Protein AF-A0A8J2M9L6-F1 (afdb_monomer_lite)

Structure (mmCIF, N/CA/C/O backbone):
data_AF-A0A8J2M9L6-F1
#
_entry.id   AF-A0A8J2M9L6-F1
#
loop_
_atom_site.group_PDB
_atom_site.id
_atom_site.type_symbol
_atom_site.label_atom_id
_atom_site.label_alt_id
_atom_site.label_comp_id
_atom_site.label_asym_id
_atom_site.label_entity_id
_atom_site.label_seq_id
_atom_site.pdbx_PDB_ins_code
_atom_site.Cartn_x
_atom_site.Cartn_y
_atom_site.Cartn_z
_atom_site.occupancy
_atom_site.B_iso_or_equiv
_atom_site.auth_seq_id
_atom_site.auth_comp_id
_atom_site.auth_asym_id
_atom_site.auth_atom_id
_atom_site.pdbx_PDB_model_num
ATOM 1 N N . MET A 1 1 ? -43.666 -26.556 -11.628 1.00 32.50 1 MET A N 1
ATOM 2 C CA . MET A 1 1 ? -44.103 -27.869 -11.105 1.00 32.50 1 MET A CA 1
ATOM 3 C C . MET A 1 1 ? -44.052 -28.871 -12.245 1.00 32.50 1 MET A C 1
ATOM 5 O O . MET A 1 1 ? -44.699 -28.576 -13.243 1.00 32.50 1 MET A O 1
ATOM 9 N N . PRO A 1 2 ? -43.405 -30.042 -12.120 1.00 55.75 2 PRO A N 1
ATOM 10 C CA . PRO A 1 2 ? -42.241 -30.442 -11.303 1.00 55.75 2 PRO A CA 1
ATOM 11 C C . PRO A 1 2 ? -41.156 -31.086 -12.245 1.00 55.75 2 PRO A C 1
ATOM 13 O O . PRO A 1 2 ? -41.315 -31.002 -13.453 1.00 55.75 2 PRO A O 1
ATOM 16 N N . ASN A 1 3 ? -40.027 -31.708 -11.884 1.00 33.56 3 ASN A N 1
ATOM 17 C CA . ASN A 1 3 ? -39.415 -32.099 -10.618 1.00 33.56 3 ASN A CA 1
ATOM 18 C C . ASN A 1 3 ? -37.894 -32.355 -10.801 1.00 33.56 3 ASN A C 1
ATOM 20 O O . ASN A 1 3 ? -37.465 -32.808 -11.858 1.00 33.56 3 ASN A O 1
ATOM 24 N N . ASN A 1 4 ? -37.154 -32.109 -9.716 1.00 34.62 4 ASN A N 1
ATOM 25 C CA . ASN A 1 4 ? -35.858 -32.637 -9.254 1.00 34.62 4 ASN A CA 1
ATOM 26 C C . ASN A 1 4 ? -35.158 -33.779 -10.015 1.00 34.62 4 ASN A C 1
ATOM 28 O O . ASN A 1 4 ? -35.776 -34.811 -10.250 1.00 34.62 4 ASN A O 1
ATOM 32 N N . THR A 1 5 ? -33.815 -33.731 -10.073 1.00 41.53 5 THR A N 1
ATOM 33 C CA . THR A 1 5 ? -32.951 -34.666 -9.305 1.00 41.53 5 THR A CA 1
ATOM 34 C C . THR A 1 5 ? -31.546 -34.075 -9.078 1.00 41.53 5 THR A C 1
ATOM 36 O O . THR A 1 5 ? -30.894 -33.629 -10.017 1.00 41.53 5 THR A O 1
ATOM 39 N N . ALA A 1 6 ? -31.103 -34.063 -7.817 1.00 38.47 6 ALA A N 1
ATOM 40 C CA . ALA A 1 6 ? -29.737 -33.766 -7.369 1.00 38.47 6 ALA A CA 1
ATOM 41 C C . ALA A 1 6 ? -28.770 -34.940 -7.655 1.00 38.47 6 ALA A C 1
ATOM 43 O O . ALA A 1 6 ? -29.219 -36.037 -7.990 1.00 38.47 6 ALA A O 1
ATOM 44 N N . PRO A 1 7 ? -27.460 -34.757 -7.413 1.00 41.56 7 PRO A N 1
ATOM 45 C CA . PRO A 1 7 ? -26.913 -35.461 -6.253 1.00 41.56 7 PRO A CA 1
ATOM 46 C C . PRO A 1 7 ? -25.979 -34.617 -5.375 1.00 41.56 7 PRO A C 1
ATOM 48 O O . PRO A 1 7 ? -25.496 -33.549 -5.742 1.00 41.56 7 PRO A O 1
ATOM 51 N N . ALA A 1 8 ? -25.807 -35.145 -4.167 1.00 31.98 8 ALA A N 1
ATOM 52 C CA . ALA A 1 8 ? -25.154 -34.591 -2.993 1.00 31.98 8 ALA A CA 1
ATOM 53 C C . ALA A 1 8 ? -23.681 -35.036 -2.839 1.00 31.98 8 ALA A C 1
ATOM 55 O O . ALA A 1 8 ? -23.209 -35.897 -3.579 1.00 31.98 8 ALA A O 1
ATOM 56 N N . SER A 1 9 ? -23.049 -34.526 -1.767 1.00 32.03 9 SER A N 1
ATOM 57 C CA . SER A 1 9 ? -21.709 -34.811 -1.195 1.00 32.03 9 SER A CA 1
ATOM 58 C C . SER A 1 9 ? -20.540 -34.111 -1.912 1.00 32.03 9 SER A C 1
ATOM 60 O O . SER A 1 9 ? -20.493 -34.083 -3.129 1.00 32.03 9 SER A O 1
ATOM 62 N N . ASP A 1 10 ? -19.601 -33.421 -1.260 1.00 29.67 10 ASP A N 1
ATOM 63 C CA . ASP A 1 10 ? -19.016 -33.631 0.065 1.00 29.67 10 ASP A CA 1
ATOM 64 C C . ASP A 1 10 ? -18.701 -32.303 0.778 1.00 29.67 10 ASP A C 1
ATOM 66 O O . ASP A 1 10 ? -17.961 -31.454 0.278 1.00 29.67 10 ASP A O 1
ATOM 70 N N . GLY A 1 11 ? -19.215 -32.151 2.000 1.00 29.48 11 GLY A N 1
ATOM 71 C CA . GLY A 1 11 ? -18.809 -31.103 2.929 1.00 29.48 11 GLY A CA 1
ATOM 72 C C . GLY A 1 11 ? -17.608 -31.561 3.750 1.00 29.48 11 GLY A C 1
ATOM 73 O O . GLY A 1 11 ? -17.770 -32.234 4.766 1.00 29.48 11 GLY A O 1
ATOM 74 N N . LYS A 1 12 ? -16.396 -31.166 3.351 1.00 32.88 12 LYS A N 1
ATOM 75 C CA . LYS A 1 12 ? -15.212 -31.289 4.210 1.00 32.88 12 LYS A CA 1
ATOM 76 C C . LYS A 1 12 ? -15.151 -30.095 5.163 1.00 32.88 12 LYS A C 1
ATOM 78 O O . LYS A 1 12 ? -14.742 -29.001 4.790 1.00 32.88 12 LYS A O 1
ATOM 83 N N . LYS A 1 13 ? -15.570 -30.330 6.411 1.00 30.39 13 LYS A N 1
ATOM 84 C CA . LYS A 1 13 ? -15.274 -29.484 7.577 1.00 30.39 13 LYS A CA 1
ATOM 85 C C . LYS A 1 13 ? -13.754 -29.347 7.720 1.00 30.39 13 LYS A C 1
ATOM 87 O O . LYS A 1 13 ? -13.092 -30.318 8.076 1.00 30.39 13 LYS A O 1
ATOM 92 N N . LEU A 1 14 ? -13.215 -28.150 7.498 1.00 29.78 14 LEU A N 1
ATOM 93 C CA . LEU A 1 14 ? -11.897 -27.778 8.010 1.00 29.78 14 LEU A CA 1
ATOM 94 C C . LEU A 1 14 ? -12.088 -27.254 9.438 1.00 29.78 14 LEU A C 1
ATOM 96 O O . LEU A 1 14 ? -12.619 -26.167 9.652 1.00 29.78 14 LEU A O 1
ATOM 100 N N . ALA A 1 15 ? -11.712 -28.071 10.418 1.00 28.53 15 ALA A N 1
ATOM 101 C CA . ALA A 1 15 ? -11.583 -27.650 11.803 1.00 28.53 15 ALA A CA 1
ATOM 102 C C . ALA A 1 15 ? -10.244 -26.915 11.957 1.00 28.53 15 ALA A C 1
ATOM 104 O O . ALA A 1 15 ? -9.186 -27.524 11.812 1.00 28.53 15 ALA A O 1
ATOM 105 N N . VAL A 1 16 ? -10.285 -25.611 12.232 1.00 30.59 16 VAL A N 1
ATOM 106 C CA . VAL A 1 16 ? -9.099 -24.849 12.636 1.00 30.59 16 VAL A CA 1
ATOM 107 C C . VAL A 1 16 ? -8.906 -25.062 14.133 1.00 30.59 16 VAL A C 1
ATOM 109 O O . VAL A 1 16 ? -9.711 -24.628 14.955 1.00 30.59 16 VAL A O 1
ATOM 112 N N . VAL A 1 17 ? -7.849 -25.797 14.469 1.00 28.70 17 VAL A N 1
ATOM 113 C CA . VAL A 1 17 ? -7.382 -26.035 15.834 1.00 28.70 17 VAL A CA 1
ATOM 114 C C . VAL A 1 17 ? -6.650 -24.779 16.308 1.00 28.70 17 VAL A C 1
ATOM 116 O O . VAL A 1 17 ? -5.570 -24.460 15.815 1.00 28.70 17 VAL A O 1
ATOM 119 N N . LEU A 1 18 ? -7.238 -24.063 17.268 1.00 27.80 18 LEU A N 1
ATOM 120 C CA . LEU A 1 18 ? -6.559 -23.014 18.027 1.00 27.80 18 LEU A CA 1
ATOM 121 C C . LEU A 1 18 ? -5.634 -23.680 19.053 1.00 27.80 18 LEU A C 1
ATOM 123 O O . LEU A 1 18 ? -6.087 -24.278 20.024 1.00 27.80 18 LEU A O 1
ATOM 127 N N . SER A 1 19 ? -4.328 -23.602 18.810 1.00 29.47 19 SER A N 1
ATOM 128 C CA . SER A 1 19 ? -3.290 -23.980 19.770 1.00 29.47 19 SER A CA 1
ATOM 129 C C . SER A 1 19 ? -3.034 -22.803 20.715 1.00 29.47 19 SER A C 1
ATOM 131 O O . SER A 1 19 ? -2.293 -21.880 20.374 1.00 29.47 19 SER A O 1
ATOM 133 N N . GLU A 1 20 ? -3.603 -22.855 21.916 1.00 28.55 20 GLU A N 1
ATOM 134 C CA . GLU A 1 20 ? -3.221 -21.996 23.037 1.00 28.55 20 GLU A CA 1
ATOM 135 C C . GLU A 1 20 ? -1.794 -22.347 23.498 1.00 28.55 20 GLU A C 1
ATOM 137 O O . GLU A 1 20 ? -1.517 -23.481 23.889 1.00 28.55 20 GLU A O 1
ATOM 142 N N . ARG A 1 21 ? -0.866 -21.380 23.476 1.00 29.50 21 ARG A N 1
ATOM 143 C CA . ARG A 1 21 ? 0.409 -21.487 24.202 1.00 29.50 21 ARG A CA 1
ATOM 144 C C . ARG A 1 21 ? 0.405 -20.546 25.398 1.00 29.50 21 ARG A C 1
ATOM 146 O O . ARG A 1 21 ? 0.494 -19.330 25.260 1.00 29.50 21 ARG A O 1
ATOM 153 N N . LYS A 1 22 ? 0.318 -21.177 26.565 1.00 28.83 22 LYS A N 1
ATOM 154 C CA . LYS A 1 22 ? 0.581 -20.660 27.906 1.00 28.83 22 LYS A CA 1
ATOM 155 C C . LYS A 1 22 ? 2.084 -20.385 28.055 1.00 28.83 22 LYS A C 1
ATOM 157 O O . LYS A 1 22 ? 2.889 -21.230 27.668 1.00 28.83 22 LYS A O 1
ATOM 162 N N . VAL A 1 23 ? 2.460 -19.226 28.594 1.00 30.38 23 VAL A N 1
ATOM 163 C CA . VAL A 1 23 ? 3.831 -18.951 29.055 1.00 30.38 23 VAL A CA 1
ATOM 164 C C . VAL A 1 23 ? 3.757 -18.632 30.538 1.00 30.38 23 VAL A C 1
ATOM 166 O O . VAL A 1 23 ? 3.024 -17.736 30.957 1.00 30.38 23 VAL A O 1
ATOM 169 N N . ASP A 1 24 ? 4.476 -19.448 31.299 1.00 27.02 24 ASP A N 1
ATOM 170 C CA . ASP A 1 24 ? 4.469 -19.504 32.748 1.00 27.02 24 ASP A CA 1
ATOM 171 C C . ASP A 1 24 ? 5.294 -18.387 33.402 1.00 27.02 24 ASP A C 1
ATOM 173 O O . ASP A 1 24 ? 6.276 -17.868 32.871 1.00 27.02 24 ASP A O 1
ATOM 177 N N . ILE A 1 25 ? 4.828 -18.058 34.602 1.00 29.86 25 ILE A N 1
ATOM 178 C CA . ILE A 1 25 ? 5.376 -17.144 35.597 1.00 29.86 25 ILE A CA 1
ATOM 179 C C . ILE A 1 25 ? 6.653 -17.755 36.188 1.00 29.86 25 ILE A C 1
ATOM 181 O O . ILE A 1 25 ? 6.626 -18.894 36.649 1.00 29.86 25 ILE A O 1
ATOM 185 N N . ILE A 1 26 ? 7.740 -16.982 36.261 1.00 32.50 26 ILE A N 1
ATOM 186 C CA . ILE A 1 26 ? 8.883 -17.293 37.130 1.00 32.50 26 ILE A CA 1
ATOM 187 C C . ILE A 1 26 ? 9.047 -16.140 38.123 1.00 32.50 26 ILE A C 1
ATOM 189 O O . ILE A 1 26 ? 9.531 -15.064 37.775 1.00 32.50 26 ILE A O 1
ATOM 193 N N . ASN A 1 27 ? 8.610 -16.393 39.359 1.00 27.22 27 ASN A N 1
ATOM 194 C CA . ASN A 1 27 ? 9.044 -15.681 40.557 1.00 27.22 27 ASN A CA 1
ATOM 195 C C . ASN A 1 27 ? 10.432 -16.197 40.945 1.00 27.22 27 ASN A C 1
ATOM 197 O O . ASN A 1 27 ? 10.639 -17.408 40.957 1.00 27.22 27 ASN A O 1
ATOM 201 N N . ASN A 1 28 ? 11.332 -15.302 41.348 1.00 31.36 28 ASN A N 1
ATOM 202 C CA . ASN A 1 28 ? 12.452 -15.658 42.210 1.00 31.36 28 ASN A CA 1
ATOM 203 C C . ASN A 1 28 ? 12.496 -14.665 43.370 1.00 31.36 28 ASN A C 1
ATOM 205 O O . ASN A 1 28 ? 12.674 -13.465 43.171 1.00 31.36 28 ASN A O 1
ATOM 209 N N . ASP A 1 29 ? 12.302 -15.217 44.559 1.00 26.59 29 ASP A N 1
ATOM 210 C CA . ASP A 1 29 ? 12.423 -14.593 45.866 1.00 26.59 29 ASP A CA 1
ATOM 211 C C . ASP A 1 29 ? 13.537 -15.357 46.593 1.00 26.59 29 ASP A C 1
ATOM 213 O O . ASP A 1 29 ? 13.504 -16.589 46.618 1.00 26.59 29 ASP A O 1
ATOM 217 N N . ALA A 1 30 ? 14.548 -14.656 47.108 1.00 29.61 30 ALA A N 1
ATOM 218 C CA . ALA A 1 30 ? 15.499 -15.185 48.088 1.00 29.61 30 ALA A CA 1
ATOM 219 C C . ALA A 1 30 ? 16.330 -14.046 48.701 1.00 29.61 30 ALA A C 1
ATOM 221 O O . ALA A 1 30 ? 17.205 -13.461 48.063 1.00 29.61 30 ALA A O 1
ATOM 222 N N . LEU A 1 31 ? 16.033 -13.776 49.970 1.00 28.22 31 LEU A N 1
ATOM 223 C CA . LEU A 1 31 ? 16.800 -12.983 50.927 1.00 28.22 31 LEU A CA 1
ATOM 224 C C . LEU A 1 31 ? 18.132 -13.660 51.295 1.00 28.22 31 LEU A C 1
ATOM 226 O O . LEU A 1 31 ? 18.203 -14.882 51.406 1.00 28.22 31 LEU A O 1
ATOM 230 N N . THR A 1 32 ? 19.157 -12.863 51.603 1.00 29.98 32 THR A N 1
ATOM 231 C CA . THR A 1 32 ? 20.083 -13.126 52.724 1.00 29.98 32 THR A CA 1
ATOM 232 C C . THR A 1 32 ? 20.764 -11.826 53.171 1.00 29.98 32 THR A C 1
ATOM 234 O O . THR A 1 32 ? 21.188 -11.012 52.355 1.00 29.98 32 THR A O 1
ATOM 237 N N . GLU A 1 33 ? 20.774 -11.644 54.492 1.00 27.19 33 GLU A N 1
ATOM 238 C CA . GLU A 1 33 ? 21.396 -10.603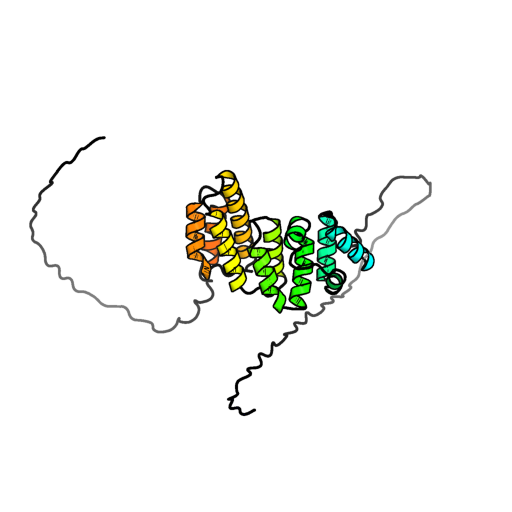 55.331 1.00 27.19 33 GLU A CA 1
ATOM 239 C C . GLU A 1 33 ? 22.949 -10.688 55.216 1.00 27.19 33 GLU A C 1
ATOM 241 O O . GLU A 1 33 ? 23.442 -11.652 54.638 1.00 27.19 33 GLU A O 1
ATOM 246 N N . GLN A 1 34 ? 23.853 -9.805 55.670 1.00 28.91 34 GLN A N 1
ATOM 247 C CA . GLN A 1 34 ? 24.005 -8.916 56.842 1.00 28.91 34 GLN A CA 1
ATOM 248 C C . GLN A 1 34 ? 25.415 -8.242 56.655 1.00 28.91 34 GLN A C 1
ATOM 250 O O . GLN A 1 34 ? 26.259 -8.843 55.997 1.00 28.91 34 GLN A O 1
ATOM 255 N N . GLU A 1 35 ? 25.733 -6.974 56.964 1.00 27.23 35 GLU A N 1
ATOM 256 C CA . GLU A 1 35 ? 26.305 -6.397 58.214 1.00 27.23 35 GLU A CA 1
ATOM 257 C C . GLU A 1 35 ? 26.842 -4.978 57.842 1.00 27.23 35 GLU A C 1
ATOM 259 O O . GLU A 1 35 ? 27.499 -4.820 56.817 1.00 27.23 35 GLU A O 1
ATOM 264 N N . ALA A 1 36 ? 26.369 -3.878 58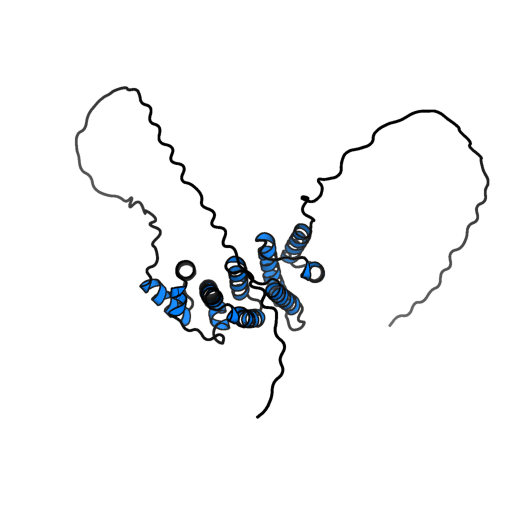.443 1.00 28.62 36 ALA A N 1
ATOM 265 C CA . ALA A 1 36 ? 26.874 -3.171 59.639 1.00 28.62 36 ALA A CA 1
ATOM 266 C C . ALA A 1 36 ? 28.153 -2.305 59.455 1.00 28.62 36 ALA A C 1
ATOM 268 O O . ALA A 1 36 ? 29.260 -2.828 59.383 1.00 28.62 36 ALA A O 1
ATOM 269 N N . ASN A 1 37 ? 28.005 -0.965 59.488 1.00 27.36 37 ASN A N 1
ATOM 270 C CA . ASN A 1 37 ? 28.625 -0.096 60.515 1.00 27.36 37 ASN A CA 1
ATOM 271 C C . ASN A 1 37 ? 28.255 1.408 60.387 1.00 27.36 37 ASN A C 1
ATOM 273 O O . ASN A 1 37 ? 28.491 2.035 59.359 1.00 27.36 37 ASN A O 1
ATOM 277 N N . ALA A 1 38 ? 27.656 1.924 61.474 1.00 27.05 38 ALA A N 1
ATOM 278 C CA . ALA A 1 38 ? 27.854 3.199 62.205 1.00 27.05 38 ALA A CA 1
ATOM 279 C C . ALA A 1 38 ? 28.841 4.256 61.635 1.00 27.05 38 ALA A C 1
ATOM 281 O O . ALA A 1 38 ? 29.890 3.889 61.126 1.00 27.05 38 ALA A O 1
ATOM 282 N N . SER A 1 39 ? 28.705 5.585 61.794 1.00 27.22 39 SER A N 1
ATOM 283 C CA . SER A 1 39 ? 27.856 6.467 62.622 1.00 27.22 39 SER A CA 1
ATOM 284 C C . SER A 1 39 ? 28.123 7.951 62.246 1.00 27.22 39 SER A C 1
ATOM 286 O O . SER A 1 39 ? 29.122 8.243 61.595 1.00 27.22 39 SER A O 1
ATOM 288 N N . VAL A 1 40 ? 27.309 8.858 62.816 1.00 30.62 40 VAL A N 1
ATOM 289 C CA . VAL A 1 40 ? 27.633 10.231 63.304 1.00 30.62 40 VAL A CA 1
ATOM 290 C C . VAL A 1 40 ? 26.945 11.431 62.604 1.00 30.62 40 VAL A C 1
ATOM 292 O O . VAL A 1 40 ? 27.394 11.950 61.592 1.00 30.62 40 VAL A O 1
ATOM 295 N N . GLU A 1 41 ? 25.860 11.847 63.276 1.00 25.17 41 GLU A N 1
ATOM 296 C CA . GLU A 1 41 ? 25.432 13.192 63.732 1.00 25.17 41 GLU A CA 1
ATOM 297 C C . GLU A 1 41 ? 25.075 14.391 62.822 1.00 25.17 41 GLU A C 1
ATOM 299 O O . GLU A 1 41 ? 25.831 14.859 61.981 1.00 25.17 41 GLU A O 1
ATOM 304 N N . ALA A 1 42 ? 23.955 14.991 63.273 1.00 27.91 42 ALA A N 1
ATOM 305 C CA . ALA A 1 42 ? 23.617 16.416 63.414 1.00 27.91 42 ALA A CA 1
ATOM 306 C C . ALA A 1 42 ? 22.818 17.121 62.295 1.00 27.91 42 ALA A C 1
ATOM 308 O O . ALA A 1 42 ? 23.325 17.506 61.249 1.00 27.91 42 ALA A O 1
ATOM 309 N N . SER A 1 43 ? 21.541 17.391 62.606 1.00 26.45 43 SER A N 1
ATOM 310 C CA . SER A 1 43 ? 20.733 18.505 62.065 1.00 26.45 43 SER A CA 1
ATOM 311 C C . SER A 1 43 ? 20.918 19.757 62.952 1.00 26.45 43 SER A C 1
ATOM 313 O O . SER A 1 43 ? 21.276 19.583 64.120 1.00 26.45 43 SER A O 1
ATOM 315 N N . PRO A 1 44 ? 20.664 20.999 62.473 1.00 39.19 44 PRO A N 1
ATOM 316 C CA . PRO A 1 44 ? 19.283 21.512 62.442 1.00 39.19 44 PRO A CA 1
ATOM 317 C C . PRO A 1 44 ? 18.907 22.462 61.269 1.00 39.19 44 PRO A C 1
ATOM 319 O O . PRO A 1 44 ? 19.709 23.240 60.769 1.00 39.19 44 PRO A O 1
ATOM 322 N N . VAL A 1 45 ? 17.628 22.364 60.882 1.00 31.78 45 VAL A N 1
ATOM 323 C CA . VAL A 1 45 ? 16.655 23.367 60.374 1.00 31.78 45 VAL A CA 1
ATOM 324 C C . VAL A 1 45 ? 17.165 24.757 59.933 1.00 31.78 45 VAL A C 1
ATOM 326 O O . VAL A 1 45 ? 17.559 25.514 60.807 1.00 31.78 45 VAL A O 1
ATOM 329 N N . VAL A 1 46 ? 16.962 25.143 58.653 1.00 29.89 46 VAL A N 1
ATOM 330 C CA . VAL A 1 46 ? 16.378 26.441 58.195 1.00 29.89 46 VAL A CA 1
ATOM 331 C C . VAL A 1 46 ? 15.798 26.291 56.769 1.00 29.89 46 VAL A C 1
ATOM 333 O O . VAL A 1 46 ? 16.407 25.713 55.875 1.00 29.89 46 VAL A O 1
ATOM 336 N N . GLU A 1 47 ? 14.594 26.826 56.597 1.00 30.16 47 GLU A N 1
ATOM 337 C CA . GLU A 1 47 ? 13.742 26.947 55.409 1.00 30.16 47 GLU A CA 1
ATOM 338 C C . GLU A 1 47 ? 14.334 27.850 54.302 1.00 30.16 47 GLU A C 1
ATOM 340 O O . GLU A 1 47 ? 14.833 28.933 54.598 1.00 30.16 47 GLU A O 1
ATOM 345 N N . CYS A 1 48 ? 14.237 27.447 53.024 1.00 29.92 48 CYS A N 1
ATOM 346 C CA . CYS A 1 48 ? 14.220 28.367 51.874 1.00 29.92 48 CYS A CA 1
ATOM 347 C C . CYS A 1 48 ? 13.624 27.721 50.609 1.00 29.92 48 CYS A C 1
ATOM 349 O O . CYS A 1 48 ? 13.879 26.569 50.266 1.00 29.92 48 CYS A O 1
ATOM 351 N N . GLN A 1 49 ? 12.806 28.523 49.939 1.00 29.53 49 GLN A N 1
ATOM 352 C CA . GLN A 1 49 ? 11.901 28.218 48.839 1.00 29.53 49 GLN A CA 1
ATOM 353 C C . GLN A 1 49 ? 12.595 28.010 47.474 1.00 29.53 49 GLN A C 1
ATOM 355 O O . GLN A 1 49 ? 13.534 28.721 47.132 1.00 29.53 49 GLN A O 1
ATOM 360 N N . THR A 1 50 ? 11.924 27.220 46.625 1.00 25.92 50 THR A N 1
ATOM 361 C CA . THR A 1 50 ? 11.884 27.292 45.142 1.00 25.92 50 THR A CA 1
ATOM 362 C C . THR A 1 50 ? 13.039 26.658 44.348 1.00 25.92 50 THR A C 1
ATOM 364 O O . THR A 1 50 ? 14.160 27.144 44.361 1.00 25.92 50 THR A O 1
ATOM 367 N N . ILE A 1 51 ? 12.705 25.642 43.536 1.00 31.28 51 ILE A N 1
ATOM 368 C CA . ILE A 1 51 ? 12.804 25.593 42.054 1.00 31.28 51 ILE A CA 1
ATOM 369 C C . ILE A 1 51 ? 12.817 24.118 41.589 1.00 31.28 51 ILE A C 1
ATOM 371 O O . ILE A 1 51 ? 13.759 23.375 41.824 1.00 31.28 51 ILE A O 1
ATOM 375 N N . ILE A 1 52 ? 11.723 23.744 40.910 1.00 36.91 52 ILE A N 1
ATOM 376 C CA . ILE A 1 52 ? 11.593 22.798 39.784 1.00 36.91 52 ILE A CA 1
ATOM 377 C C . ILE A 1 52 ? 12.292 21.436 39.913 1.00 36.91 52 ILE A C 1
ATOM 379 O O . ILE A 1 52 ? 13.486 21.308 39.674 1.00 36.91 52 ILE A O 1
ATOM 383 N N . SER A 1 53 ? 11.482 20.386 40.081 1.00 27.78 53 SER A N 1
ATOM 384 C CA . SER A 1 53 ? 11.624 19.111 39.357 1.00 27.78 53 SER A CA 1
ATOM 385 C C . SER A 1 53 ? 10.340 18.298 39.519 1.00 27.78 53 SER A C 1
ATOM 387 O O . SER A 1 53 ? 10.257 17.357 40.303 1.00 27.78 53 SER A O 1
ATOM 389 N N . SER A 1 54 ? 9.294 18.684 38.785 1.00 33.72 54 SER A N 1
ATOM 390 C CA . SER A 1 54 ? 8.155 17.800 38.550 1.00 33.72 54 SER A CA 1
ATOM 391 C C . SER A 1 54 ? 8.629 16.657 37.655 1.00 33.72 54 SER A C 1
ATOM 393 O O . SER A 1 54 ? 8.718 16.798 36.433 1.00 33.72 54 SER A O 1
ATOM 395 N N . VAL A 1 55 ? 8.972 15.541 38.291 1.00 34.19 55 VAL A N 1
ATOM 396 C CA . VAL A 1 55 ? 9.215 14.251 37.652 1.00 34.19 55 VAL A CA 1
ATOM 397 C C . VAL A 1 55 ? 7.976 13.902 36.829 1.00 34.19 55 VAL A C 1
ATOM 399 O O . VAL A 1 55 ? 6.933 13.524 37.366 1.00 34.19 55 VAL A O 1
ATOM 402 N N . SER A 1 56 ? 8.083 14.078 35.511 1.00 34.66 56 SER A N 1
ATOM 403 C CA . SER A 1 56 ? 7.110 13.573 34.549 1.00 34.66 56 SER A CA 1
ATOM 404 C C . SER A 1 56 ? 7.169 12.056 34.591 1.00 34.66 56 SER A C 1
ATOM 406 O O . SER A 1 56 ? 8.002 11.424 33.952 1.00 34.66 56 SER A O 1
ATOM 408 N N . SER A 1 57 ? 6.286 11.472 35.391 1.00 33.62 57 SER A N 1
ATOM 409 C CA . SER A 1 57 ? 5.951 10.065 35.259 1.00 33.62 57 SER A CA 1
ATOM 410 C C . SER A 1 57 ? 5.124 9.935 33.984 1.00 33.62 57 SER A C 1
ATOM 412 O O . SER A 1 57 ? 3.954 10.320 33.963 1.00 33.62 57 SER A O 1
ATOM 414 N N . GLU A 1 58 ? 5.742 9.447 32.908 1.00 38.81 58 GLU A N 1
ATOM 415 C CA . GLU A 1 58 ? 5.075 9.042 31.669 1.00 38.81 58 GLU A CA 1
ATOM 416 C C . GLU A 1 58 ? 4.078 7.915 31.968 1.00 38.81 58 GLU A C 1
ATOM 418 O O . GLU A 1 58 ? 4.330 6.723 31.797 1.00 38.81 58 GLU A O 1
ATOM 423 N N . LYS A 1 59 ? 2.896 8.295 32.446 1.00 40.41 59 LYS A N 1
ATOM 424 C CA . LYS A 1 59 ? 1.744 7.412 32.506 1.00 40.41 59 LYS A CA 1
ATOM 425 C C . LYS A 1 59 ? 1.268 7.255 31.067 1.00 40.41 59 LYS A C 1
ATOM 427 O O . LYS A 1 59 ? 0.780 8.209 30.467 1.00 40.41 59 LYS A O 1
ATOM 432 N N . LYS A 1 60 ? 1.433 6.057 30.504 1.00 48.97 60 LYS A N 1
ATOM 433 C CA . LYS A 1 60 ? 0.852 5.631 29.222 1.00 48.97 60 LYS A CA 1
ATOM 434 C C . LYS A 1 60 ? -0.665 5.841 29.286 1.00 48.97 60 LYS A C 1
ATOM 436 O O . LYS A 1 60 ? -1.398 4.963 29.732 1.00 48.97 60 LYS A O 1
ATOM 441 N N . GLN A 1 61 ? -1.125 7.042 28.942 1.00 52.75 61 GLN A N 1
ATOM 442 C CA . GLN A 1 61 ? -2.522 7.432 29.066 1.00 52.75 61 GLN A CA 1
ATOM 443 C C . GLN A 1 61 ? -3.329 6.604 28.066 1.00 52.75 61 GLN A C 1
ATOM 445 O O . GLN A 1 61 ? -3.213 6.783 26.853 1.00 52.75 61 GLN A O 1
ATOM 450 N N . LEU A 1 62 ? -4.081 5.637 28.588 1.00 67.50 62 LEU A N 1
ATOM 451 C CA . LEU A 1 62 ? -5.007 4.824 27.817 1.00 67.50 62 LEU A CA 1
ATOM 452 C C . LEU A 1 62 ? -6.119 5.757 27.318 1.00 67.50 62 LEU A C 1
ATOM 454 O O . LEU A 1 62 ? -6.790 6.392 28.130 1.00 67.50 62 LEU A O 1
ATOM 458 N N . MET A 1 63 ? -6.271 5.881 25.999 1.00 81.12 63 MET A N 1
ATOM 459 C CA . MET A 1 63 ? -7.338 6.687 25.402 1.00 81.12 63 MET A CA 1
ATOM 460 C C . MET A 1 63 ? -8.698 6.123 25.829 1.00 81.12 63 MET A C 1
ATOM 462 O O . MET A 1 63 ? -8.908 4.910 25.772 1.00 81.12 63 MET A O 1
ATOM 466 N N . THR A 1 64 ? -9.606 6.989 26.279 1.00 89.81 64 THR A N 1
ATOM 467 C CA . THR A 1 64 ? -10.959 6.561 26.673 1.00 89.81 64 THR A CA 1
ATOM 468 C C . THR A 1 64 ? -11.806 6.237 25.438 1.00 89.81 64 THR A C 1
ATOM 470 O O . THR A 1 64 ? -11.547 6.759 24.355 1.00 89.81 64 THR A O 1
ATOM 473 N N . SER A 1 65 ? -12.840 5.399 25.574 1.00 87.94 65 SER A N 1
ATOM 474 C CA . SER A 1 65 ? -13.730 5.060 24.449 1.00 87.94 65 SER A CA 1
ATOM 475 C C . SER A 1 65 ? -14.434 6.291 23.865 1.00 87.94 65 SER A C 1
ATOM 477 O O . SER A 1 65 ? -14.565 6.407 22.651 1.00 87.94 65 SER A O 1
ATOM 479 N N . VAL A 1 66 ? -14.829 7.246 24.713 1.00 89.62 66 VAL A N 1
ATOM 480 C CA . VAL A 1 66 ? -15.469 8.503 24.290 1.00 89.62 66 VAL A CA 1
ATOM 481 C C . VAL A 1 66 ? -14.507 9.361 23.468 1.00 89.62 66 VAL A C 1
ATOM 483 O O . VAL A 1 66 ? -14.856 9.815 22.382 1.00 89.62 66 VAL A O 1
ATOM 486 N N . GLU A 1 67 ? -13.276 9.535 23.949 1.00 92.81 67 GLU A N 1
ATOM 487 C CA . GLU A 1 67 ? -12.228 10.267 23.229 1.00 92.81 67 GLU A CA 1
ATOM 488 C C . GLU A 1 67 ? -11.897 9.603 21.884 1.00 92.81 67 GLU A C 1
ATOM 490 O O . GLU A 1 67 ? -11.756 10.290 20.872 1.00 92.81 67 GLU A O 1
ATOM 495 N N . ALA A 1 68 ? -11.847 8.267 21.853 1.00 92.81 68 ALA A N 1
ATOM 496 C CA . ALA A 1 68 ? -11.626 7.501 20.632 1.00 92.81 68 ALA A CA 1
ATOM 497 C C . ALA A 1 68 ? -12.714 7.770 19.586 1.00 92.81 68 ALA A C 1
ATOM 499 O O . ALA A 1 68 ? -12.402 8.004 18.421 1.00 92.81 68 ALA A O 1
ATOM 500 N N . ILE A 1 69 ? -13.983 7.774 20.003 1.00 92.00 69 ILE A N 1
ATOM 501 C CA . ILE A 1 69 ? -15.128 8.031 19.122 1.00 92.00 69 ILE A CA 1
ATOM 502 C C . ILE A 1 69 ? -15.090 9.463 18.576 1.00 92.00 69 ILE A C 1
ATOM 504 O O . ILE A 1 69 ? -15.325 9.670 17.386 1.00 92.00 69 ILE A O 1
ATOM 508 N N . GLU A 1 70 ? -14.764 10.455 19.405 1.00 93.00 70 GLU A N 1
ATOM 509 C CA . GLU A 1 70 ? -14.663 11.848 18.953 1.00 93.00 70 GLU A CA 1
ATOM 510 C C . GLU A 1 70 ? -13.501 12.054 17.970 1.00 93.00 70 GLU A C 1
ATOM 512 O O . GLU A 1 70 ? -13.678 12.691 16.927 1.00 93.00 70 GLU A O 1
ATOM 517 N N . LEU A 1 71 ? -12.337 11.442 18.220 1.00 94.62 71 LEU A N 1
ATOM 518 C CA . LEU A 1 71 ? -11.228 11.453 17.260 1.00 94.62 71 LEU A CA 1
ATOM 519 C C . LEU A 1 71 ? -11.572 10.716 15.963 1.00 94.62 71 LEU A C 1
ATOM 521 O O . LEU A 1 71 ? -11.178 11.155 14.880 1.00 94.62 71 LEU A O 1
ATOM 525 N N . LEU A 1 72 ? -12.340 9.631 16.050 1.00 93.62 72 LEU A N 1
ATOM 526 C CA . LEU A 1 72 ? -12.791 8.882 14.887 1.00 93.62 72 LEU A CA 1
ATOM 527 C C . LEU A 1 72 ? -13.724 9.728 14.015 1.00 93.62 72 LEU A C 1
ATOM 529 O O . LEU A 1 72 ? -13.481 9.844 12.815 1.00 93.62 72 LEU A O 1
ATOM 533 N N . LYS A 1 73 ? -14.708 10.415 14.610 1.00 93.12 73 LYS A N 1
ATOM 534 C CA . LYS A 1 73 ? -15.573 11.375 13.900 1.00 93.12 73 LYS A CA 1
ATOM 535 C C . LYS A 1 73 ? -14.771 12.519 13.282 1.00 93.12 73 LYS A C 1
ATOM 537 O O . LYS A 1 73 ? -14.993 12.857 12.122 1.00 93.12 73 LYS A O 1
ATOM 542 N N . LYS A 1 74 ? -13.808 13.083 14.022 1.00 94.81 74 LYS A N 1
ATOM 543 C CA . LYS A 1 74 ? -12.909 14.138 13.525 1.00 94.81 74 LYS A CA 1
ATOM 544 C C . LYS A 1 74 ? -12.146 13.674 12.280 1.00 94.81 74 LYS A C 1
ATOM 546 O O . LYS A 1 74 ? -12.101 14.410 11.298 1.00 94.81 74 LYS A O 1
ATOM 551 N N . SER A 1 75 ? -11.643 12.435 12.278 1.00 94.81 75 SER A N 1
ATOM 552 C CA . SER A 1 75 ? -10.905 11.862 11.141 1.00 94.81 75 SER A CA 1
ATOM 553 C C . SER A 1 75 ? -11.724 11.737 9.850 1.00 94.81 75 SER A C 1
ATOM 555 O O . SER A 1 75 ? -11.152 11.709 8.765 1.00 94.81 75 SER A O 1
ATOM 557 N N . LEU A 1 76 ? -13.058 11.683 9.936 1.00 93.06 76 LEU A N 1
ATOM 558 C CA . LEU A 1 76 ? -13.923 11.628 8.750 1.00 93.06 76 LEU A CA 1
ATOM 559 C C . LEU A 1 76 ? -14.028 12.974 8.027 1.00 93.06 76 LEU A C 1
ATOM 561 O O . LEU A 1 76 ? -14.377 13.021 6.848 1.00 93.06 76 LEU A O 1
ATOM 565 N N . VAL A 1 77 ? -13.774 14.069 8.744 1.00 93.12 77 VAL A N 1
ATOM 566 C CA . VAL A 1 77 ? -13.976 15.435 8.249 1.00 93.12 77 VAL A CA 1
ATOM 567 C C . VAL A 1 77 ? -12.643 16.119 7.957 1.00 93.12 77 VAL A C 1
ATOM 569 O O . VAL A 1 77 ? -12.569 16.951 7.053 1.00 93.12 77 VAL A O 1
ATOM 572 N N . SER A 1 78 ? -11.587 15.775 8.696 1.00 94.38 78 SER A N 1
ATOM 573 C CA . SER A 1 78 ? -10.271 16.389 8.554 1.00 94.38 78 SER A CA 1
ATOM 574 C C . SER A 1 78 ? -9.121 15.407 8.769 1.00 94.38 78 SER A C 1
ATOM 576 O O . SER A 1 78 ? -9.267 14.322 9.334 1.00 94.38 78 SER A O 1
ATOM 578 N N . ILE A 1 79 ? -7.943 15.818 8.305 1.00 95.69 79 ILE A N 1
ATOM 579 C CA . ILE A 1 79 ? -6.680 15.149 8.608 1.00 95.69 79 ILE A CA 1
ATOM 580 C C . ILE A 1 79 ? -6.361 15.403 10.082 1.00 95.69 79 ILE A C 1
ATOM 582 O O . ILE A 1 79 ? -6.303 16.559 10.514 1.00 95.69 79 ILE A O 1
ATOM 586 N N . ILE A 1 80 ? -6.151 14.338 10.855 1.00 95.19 80 ILE A N 1
ATOM 587 C CA . ILE A 1 80 ? -5.750 14.456 12.263 1.00 95.19 80 ILE A CA 1
ATOM 588 C C . ILE A 1 80 ? -4.235 14.319 12.421 1.00 95.19 80 ILE A C 1
ATOM 590 O O . ILE A 1 80 ? -3.522 13.894 11.511 1.00 95.19 80 ILE A O 1
ATOM 594 N N . THR A 1 81 ? -3.707 14.708 13.582 1.00 95.88 81 THR A N 1
ATOM 595 C CA . THR A 1 81 ? -2.259 14.655 13.800 1.00 95.88 81 THR A CA 1
ATOM 596 C C . THR A 1 81 ? -1.762 13.210 13.809 1.00 95.88 81 THR A C 1
ATOM 598 O O . THR A 1 81 ? -2.458 12.293 14.245 1.00 95.88 81 THR A O 1
ATOM 601 N N . ARG A 1 82 ? -0.510 12.994 13.388 1.00 93.88 82 ARG A N 1
ATOM 602 C CA . ARG A 1 82 ? 0.108 11.656 13.365 1.00 93.88 82 ARG A CA 1
ATOM 603 C C . ARG A 1 82 ? 0.032 10.948 14.724 1.00 93.88 82 ARG A C 1
ATOM 605 O O . ARG A 1 82 ? -0.188 9.741 14.775 1.00 93.88 82 ARG A O 1
ATOM 612 N N . THR A 1 83 ? 0.196 11.693 15.816 1.00 94.81 83 THR A N 1
ATOM 613 C CA . THR A 1 83 ? 0.123 11.159 17.181 1.00 94.81 83 THR A CA 1
ATOM 614 C C . THR A 1 83 ? -1.299 10.736 17.551 1.00 94.81 83 THR A C 1
ATOM 616 O O . THR A 1 83 ? -1.473 9.646 18.092 1.00 94.81 83 THR A O 1
ATOM 619 N N . GLU A 1 84 ? -2.315 11.551 17.242 1.00 95.38 84 GLU A N 1
ATOM 620 C CA . GLU A 1 84 ? -3.726 11.179 17.440 1.00 95.38 84 GLU A CA 1
ATOM 621 C C . GLU A 1 84 ? -4.091 9.954 16.588 1.00 95.38 84 GLU A C 1
ATOM 623 O O . GLU A 1 84 ? -4.658 8.998 17.109 1.00 95.38 84 GLU A O 1
ATOM 628 N N . ALA A 1 85 ? -3.702 9.942 15.308 1.00 95.50 85 ALA A N 1
ATOM 629 C CA . ALA A 1 85 ? -3.964 8.837 14.385 1.00 95.50 85 ALA A CA 1
ATOM 630 C C . ALA A 1 85 ? -3.373 7.514 14.879 1.00 95.50 85 ALA A C 1
ATOM 632 O O . ALA A 1 85 ? -4.047 6.487 14.840 1.00 95.50 85 ALA A O 1
ATOM 633 N N . GLN A 1 86 ? -2.137 7.533 15.382 1.00 95.06 86 GLN A N 1
ATOM 634 C CA . GLN A 1 86 ? -1.491 6.335 15.909 1.00 95.06 86 GLN A CA 1
ATOM 635 C C . GLN A 1 86 ? -2.161 5.848 17.204 1.00 95.06 86 GLN A C 1
ATOM 637 O O . GLN A 1 86 ? -2.448 4.658 17.321 1.00 95.06 86 GLN A O 1
ATOM 642 N N . LYS A 1 87 ? -2.479 6.754 18.143 1.00 94.75 87 LYS A N 1
ATOM 643 C CA . LYS A 1 87 ? -3.217 6.405 19.372 1.00 94.75 87 LYS A CA 1
ATOM 644 C C . LYS A 1 87 ? -4.588 5.806 19.061 1.00 94.75 87 LYS A C 1
ATOM 646 O O . LYS A 1 87 ? -4.972 4.807 19.667 1.00 94.75 87 LYS A O 1
ATOM 651 N N . LEU A 1 88 ? -5.306 6.392 18.103 1.00 95.50 88 LEU A N 1
ATOM 652 C CA . LEU A 1 88 ? -6.613 5.908 17.675 1.00 95.50 88 LEU A CA 1
ATOM 653 C C . LEU A 1 88 ? -6.518 4.549 16.980 1.00 95.50 88 LEU A C 1
ATOM 655 O O . LEU A 1 88 ? -7.269 3.645 17.331 1.00 95.50 88 LEU A O 1
ATOM 659 N N . ALA A 1 89 ? -5.570 4.371 16.058 1.00 95.00 89 ALA A N 1
ATOM 660 C CA . ALA A 1 89 ? -5.345 3.089 15.395 1.00 95.00 89 ALA A CA 1
ATOM 661 C C . ALA A 1 89 ? -5.020 1.972 16.404 1.00 95.00 89 ALA A C 1
ATOM 663 O O . ALA A 1 89 ? -5.547 0.868 16.293 1.00 95.00 89 ALA A O 1
ATOM 664 N N . GLU A 1 90 ? -4.207 2.259 17.426 1.00 94.06 90 GLU A N 1
ATOM 665 C CA . GLU A 1 90 ? -3.910 1.312 18.508 1.00 94.06 90 GLU A CA 1
ATOM 666 C C . GLU A 1 90 ? -5.126 1.001 19.384 1.00 94.06 90 GLU A C 1
ATOM 668 O O . GLU A 1 90 ? -5.278 -0.133 19.837 1.00 94.06 90 GLU A O 1
ATOM 673 N N . ALA A 1 91 ? -5.989 1.983 19.647 1.00 94.50 91 ALA A N 1
ATOM 674 C CA . ALA A 1 91 ? -7.222 1.737 20.384 1.00 94.50 91 ALA A CA 1
ATOM 675 C C . ALA A 1 91 ? -8.211 0.893 19.577 1.00 94.50 91 ALA A C 1
ATOM 677 O O . ALA A 1 91 ? -8.780 -0.030 20.144 1.00 94.50 91 ALA A O 1
ATOM 678 N N . ILE A 1 92 ? -8.356 1.135 18.270 1.00 94.50 92 ILE A N 1
ATOM 679 C CA . ILE A 1 92 ? -9.189 0.307 17.380 1.00 94.50 92 ILE A CA 1
ATOM 680 C C . ILE A 1 92 ? -8.643 -1.123 17.301 1.00 94.50 92 ILE A C 1
ATOM 682 O O . ILE A 1 92 ? -9.414 -2.075 17.324 1.00 94.50 92 ILE A O 1
ATOM 686 N N . ALA A 1 93 ? -7.319 -1.298 17.251 1.00 91.38 93 ALA A N 1
ATOM 687 C CA . ALA A 1 93 ? -6.711 -2.628 17.260 1.00 91.38 93 ALA A CA 1
ATOM 688 C C . ALA A 1 93 ? -6.976 -3.390 18.574 1.00 91.38 93 ALA A C 1
ATOM 690 O O . ALA A 1 93 ? -7.121 -4.609 18.558 1.00 91.38 93 ALA A O 1
ATOM 691 N N . LYS A 1 94 ? -7.050 -2.682 19.712 1.00 91.88 94 LYS A N 1
ATOM 692 C CA . LYS A 1 94 ? -7.397 -3.270 21.020 1.00 91.88 94 LYS A CA 1
ATOM 693 C C . LYS A 1 94 ? -8.892 -3.536 21.170 1.00 91.88 94 LYS A C 1
ATOM 695 O O . LYS A 1 94 ? -9.267 -4.543 21.757 1.00 91.88 94 LYS A O 1
ATOM 700 N N . ASP A 1 95 ? -9.721 -2.628 20.667 1.00 92.19 95 ASP A N 1
ATOM 701 C CA . ASP A 1 95 ? -11.176 -2.718 20.686 1.00 92.19 95 ASP A CA 1
ATOM 702 C C . ASP A 1 95 ? -11.750 -2.484 19.275 1.00 92.19 95 ASP A C 1
ATOM 704 O O . ASP A 1 95 ? 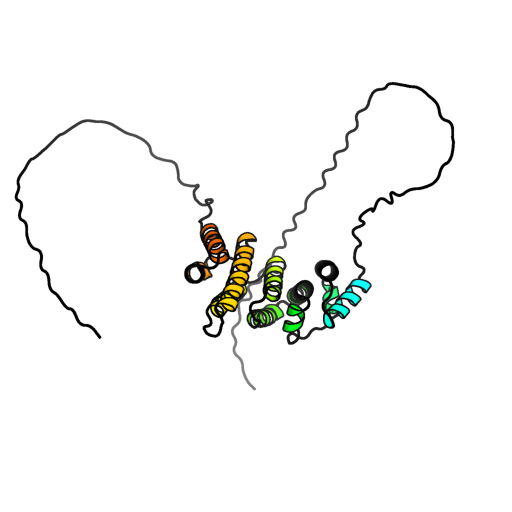-12.113 -1.357 18.913 1.00 92.19 95 ASP A O 1
ATOM 708 N N . PRO A 1 96 ? -11.884 -3.556 18.467 1.00 91.88 96 PRO A N 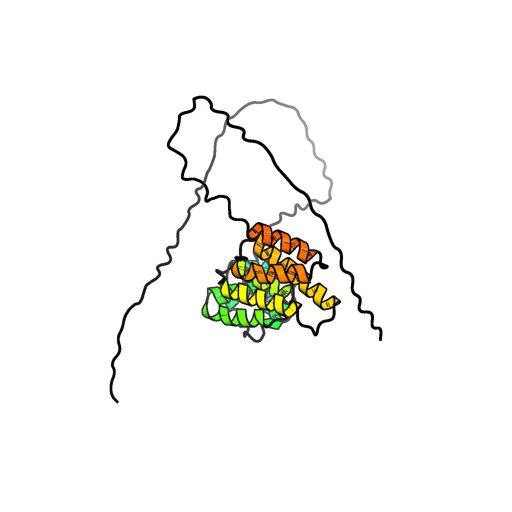1
ATOM 709 C CA . PRO A 1 96 ? -12.441 -3.471 17.118 1.00 91.88 96 PRO A CA 1
ATOM 710 C C . PRO A 1 96 ? -13.904 -3.012 17.072 1.00 91.88 96 PRO A C 1
ATOM 712 O O . PRO A 1 96 ? -14.402 -2.670 15.996 1.00 91.88 96 PRO A O 1
ATOM 715 N N . SER A 1 97 ? -14.618 -2.991 18.207 1.00 90.62 97 SER A N 1
ATOM 716 C CA . SER A 1 97 ? -15.984 -2.464 18.260 1.00 90.62 97 SER A CA 1
ATOM 717 C C . SER A 1 97 ? -16.025 -0.953 18.012 1.00 90.62 97 SER A C 1
ATOM 719 O O . SER A 1 97 ? -17.021 -0.459 17.485 1.00 90.62 97 SER A O 1
ATOM 721 N N . LEU A 1 98 ? -14.919 -0.239 18.270 1.00 90.69 98 LEU A N 1
ATOM 722 C CA . LEU A 1 98 ? -14.783 1.192 17.988 1.00 90.69 98 LEU A CA 1
ATOM 723 C C . LEU A 1 98 ? -15.002 1.523 16.505 1.00 90.69 98 LEU A C 1
ATOM 725 O O . LEU A 1 98 ? -15.555 2.570 16.178 1.00 90.69 98 LEU A O 1
ATOM 729 N N . ALA A 1 99 ? -14.636 0.613 15.600 1.00 89.31 99 ALA A N 1
ATOM 730 C CA . ALA A 1 99 ? -14.847 0.805 14.169 1.00 89.31 99 ALA A CA 1
ATOM 731 C C . ALA A 1 99 ? -16.332 0.766 13.765 1.00 89.31 99 ALA A C 1
ATOM 733 O O . ALA A 1 99 ? -16.673 1.282 12.709 1.00 89.31 99 ALA A O 1
ATOM 734 N N . LYS A 1 100 ? -17.224 0.199 14.594 1.00 87.50 100 LYS A N 1
ATOM 735 C CA . LYS A 1 100 ? -18.668 0.103 14.305 1.00 87.50 100 LYS A CA 1
ATOM 736 C C . LYS A 1 100 ? -19.419 1.418 14.516 1.00 87.50 100 LYS A C 1
ATOM 738 O O . LYS A 1 100 ? -20.532 1.564 14.024 1.00 87.50 100 LYS A O 1
ATOM 743 N N . TYR A 1 101 ? -18.838 2.365 15.255 1.00 85.56 101 TYR A N 1
ATOM 744 C CA . TYR A 1 101 ? -19.458 3.676 15.497 1.00 85.56 101 TYR A CA 1
ATOM 745 C C . TYR A 1 101 ? -19.417 4.590 14.272 1.00 85.56 101 TYR A C 1
ATOM 747 O O . TYR A 1 101 ? -20.057 5.642 14.269 1.00 85.56 101 TYR A O 1
ATOM 755 N N . ILE A 1 102 ? -18.668 4.198 13.243 1.00 84.00 102 ILE A N 1
ATOM 756 C CA . ILE A 1 102 ? -18.652 4.862 11.951 1.00 84.00 102 ILE A CA 1
ATOM 757 C C . ILE A 1 102 ? -19.086 3.874 10.877 1.00 84.00 102 ILE A C 1
ATOM 759 O O . ILE A 1 102 ? -18.602 2.748 10.816 1.00 84.00 102 ILE A O 1
ATOM 763 N N . ASP A 1 103 ? -19.974 4.322 10.001 1.00 86.69 103 ASP A N 1
ATOM 764 C CA . ASP A 1 103 ? -20.277 3.603 8.772 1.00 86.69 103 ASP A CA 1
ATOM 765 C C . ASP A 1 103 ? -19.733 4.413 7.598 1.00 86.69 103 ASP A C 1
ATOM 767 O O . ASP A 1 103 ? -20.290 5.438 7.200 1.00 86.69 103 ASP A O 1
ATOM 771 N N . ILE A 1 104 ? -18.568 3.995 7.100 1.00 90.38 104 ILE A N 1
ATOM 772 C CA . ILE A 1 104 ? -17.966 4.578 5.903 1.00 90.38 104 ILE A CA 1
ATOM 773 C C . ILE A 1 104 ? -18.342 3.678 4.719 1.00 90.38 104 ILE A C 1
ATOM 775 O O . ILE A 1 104 ? -17.971 2.502 4.714 1.00 90.38 104 ILE A O 1
ATOM 779 N N . PRO A 1 105 ? -19.017 4.182 3.676 1.00 92.44 105 PRO A N 1
ATOM 780 C CA . PRO A 1 105 ? -19.227 3.399 2.465 1.00 92.44 105 PRO A CA 1
ATOM 781 C C . PRO A 1 105 ? -17.899 3.191 1.721 1.00 92.44 105 PRO A C 1
ATOM 783 O O . PRO A 1 105 ? -17.053 4.087 1.688 1.00 92.44 105 PRO A O 1
ATOM 786 N N . LEU A 1 106 ? -17.733 2.038 1.061 1.00 93.75 106 LEU A N 1
ATOM 787 C CA . LEU A 1 106 ? -16.504 1.684 0.330 1.00 93.75 106 LEU A CA 1
ATOM 788 C C . LEU A 1 106 ? -16.048 2.797 -0.634 1.00 93.75 106 LEU A C 1
ATOM 790 O O . LEU A 1 106 ? -14.868 3.115 -0.709 1.00 93.75 106 LEU A O 1
ATOM 794 N N . SER A 1 107 ? -16.997 3.470 -1.290 1.00 93.88 107 SER A N 1
ATOM 795 C CA . SER A 1 107 ? -16.760 4.570 -2.237 1.00 93.88 107 SER A CA 1
ATOM 796 C C . SER A 1 107 ? -16.143 5.844 -1.639 1.00 93.88 107 SER A C 1
ATOM 798 O O . SER A 1 107 ? -15.982 6.824 -2.360 1.00 93.88 107 SER A O 1
ATOM 800 N N . LYS A 1 108 ? -15.917 5.903 -0.323 1.00 94.94 108 LYS A N 1
ATOM 801 C CA . LYS A 1 108 ? -15.273 7.035 0.365 1.00 94.94 108 LYS A CA 1
ATOM 802 C C . LYS A 1 108 ? -13.911 6.669 0.957 1.00 94.94 108 LYS A C 1
ATOM 804 O O . LYS A 1 108 ? -13.235 7.542 1.503 1.00 94.94 108 LYS A O 1
ATOM 809 N N . PHE A 1 109 ? -13.516 5.396 0.884 1.00 95.88 109 PHE A N 1
ATOM 810 C CA . PHE A 1 109 ? -12.267 4.933 1.482 1.00 95.88 109 PHE A CA 1
ATOM 811 C C . PHE A 1 109 ? -11.029 5.404 0.731 1.00 95.88 109 PHE A C 1
ATOM 813 O O . PHE A 1 109 ? -10.000 5.588 1.362 1.00 95.88 109 PHE A O 1
ATOM 820 N N . ASP A 1 110 ? -11.116 5.652 -0.571 1.00 95.62 110 ASP A N 1
ATOM 821 C CA . ASP A 1 110 ? -10.033 6.241 -1.361 1.00 95.62 110 ASP A CA 1
ATOM 822 C C . ASP A 1 110 ? -9.540 7.566 -0.754 1.00 95.62 110 ASP A C 1
ATOM 824 O O . ASP A 1 110 ? -8.359 7.712 -0.434 1.00 95.62 110 ASP A O 1
ATOM 828 N N . LYS A 1 111 ? -10.466 8.496 -0.497 1.00 95.56 111 LYS A N 1
ATOM 829 C CA . LYS A 1 111 ? -10.173 9.771 0.155 1.00 95.56 111 LYS A CA 1
ATOM 830 C C . LYS A 1 111 ? -9.759 9.563 1.610 1.00 95.56 111 LYS A C 1
ATOM 832 O O . LYS A 1 111 ? -8.809 10.186 2.070 1.00 95.56 111 LYS A O 1
ATOM 837 N N . TYR A 1 112 ? -10.447 8.679 2.334 1.00 96.81 112 TYR A N 1
ATOM 838 C CA . TYR A 1 112 ? -10.138 8.430 3.743 1.00 96.81 112 TYR A CA 1
ATOM 839 C C . TYR A 1 112 ? -8.725 7.863 3.949 1.00 96.81 112 TYR A C 1
ATOM 841 O O . TYR A 1 112 ? -8.052 8.223 4.911 1.00 96.81 112 TYR A O 1
ATOM 849 N N . ILE A 1 113 ? -8.251 7.022 3.026 1.00 97.25 113 ILE A N 1
ATOM 850 C CA . ILE A 1 113 ? -6.880 6.504 3.006 1.00 97.25 113 ILE A CA 1
ATOM 851 C C . ILE A 1 113 ? -5.881 7.620 2.689 1.00 97.25 113 ILE A C 1
ATOM 853 O O . ILE A 1 113 ? -4.850 7.696 3.355 1.00 97.25 113 ILE A O 1
ATOM 857 N N . ASP A 1 114 ? -6.169 8.478 1.705 1.00 95.75 114 ASP A N 1
ATOM 858 C CA . ASP A 1 114 ? -5.293 9.605 1.352 1.00 95.75 114 ASP A CA 1
ATOM 859 C C . ASP A 1 114 ? -5.148 10.603 2.524 1.00 95.75 114 ASP A C 1
ATOM 861 O O . ASP A 1 114 ? -4.039 11.082 2.782 1.00 95.75 114 ASP A O 1
ATOM 865 N N . ASP A 1 115 ? -6.233 10.863 3.263 1.00 96.00 115 ASP A N 1
ATOM 866 C CA . ASP A 1 115 ? -6.265 11.814 4.381 1.00 96.00 115 ASP A CA 1
ATOM 867 C C . ASP A 1 115 ? -5.716 11.215 5.694 1.00 96.00 115 ASP A C 1
ATOM 869 O O . ASP A 1 115 ? -4.968 11.873 6.418 1.00 96.00 115 ASP A O 1
ATOM 873 N N . ASN A 1 116 ? -6.078 9.970 6.026 1.00 97.06 116 ASN A N 1
ATOM 874 C CA . ASN A 1 116 ? -5.813 9.356 7.333 1.00 97.06 116 ASN A CA 1
ATOM 875 C C . ASN A 1 116 ? -5.459 7.846 7.227 1.00 97.06 116 ASN A C 1
ATOM 877 O O . ASN A 1 116 ? -6.188 6.994 7.752 1.00 97.06 116 ASN A O 1
ATOM 881 N N . PRO A 1 117 ? -4.313 7.470 6.621 1.00 96.88 117 PRO A N 1
ATOM 882 C CA . PRO A 1 117 ? -4.000 6.079 6.258 1.00 96.88 117 PRO A CA 1
ATOM 883 C C . PRO A 1 117 ? -3.909 5.116 7.450 1.00 96.88 117 PRO A C 1
ATOM 885 O O . PRO A 1 117 ? -4.393 3.987 7.378 1.00 96.88 117 PRO A O 1
ATOM 888 N N . ALA A 1 118 ? -3.328 5.548 8.574 1.00 96.00 118 ALA A N 1
ATOM 889 C CA . ALA A 1 118 ? -3.167 4.699 9.758 1.00 96.00 118 ALA A CA 1
ATOM 890 C C . ALA A 1 118 ? -4.515 4.273 10.367 1.00 96.00 118 ALA A C 1
ATOM 892 O O . ALA A 1 118 ? -4.670 3.130 10.801 1.00 96.00 118 ALA A O 1
ATOM 893 N N . ILE A 1 119 ? -5.489 5.186 10.376 1.00 96.19 119 ILE A N 1
ATOM 894 C CA . ILE A 1 119 ? -6.829 4.950 10.925 1.00 96.19 119 ILE A CA 1
ATOM 895 C C . ILE A 1 119 ? -7.649 4.153 9.917 1.00 96.19 119 ILE A C 1
ATOM 897 O O . ILE A 1 119 ? -8.270 3.163 10.293 1.00 96.19 119 ILE A O 1
ATOM 901 N N . ALA A 1 120 ? -7.582 4.523 8.633 1.00 96.81 120 ALA A N 1
ATOM 902 C CA . ALA A 1 120 ? -8.222 3.780 7.556 1.00 96.81 120 ALA A CA 1
ATOM 903 C C . ALA A 1 120 ? -7.809 2.304 7.582 1.00 96.81 120 ALA A C 1
ATOM 905 O O . ALA A 1 120 ? -8.673 1.434 7.563 1.00 96.81 120 ALA A O 1
ATOM 906 N N . ALA A 1 121 ? -6.515 2.012 7.734 1.00 96.19 121 ALA A N 1
ATOM 907 C CA . ALA A 1 121 ? -6.034 0.644 7.885 1.00 96.19 121 ALA A CA 1
ATOM 908 C C . ALA A 1 121 ? -6.668 -0.074 9.085 1.00 96.19 121 ALA A C 1
ATOM 910 O O . ALA A 1 121 ? -7.169 -1.182 8.923 1.00 96.19 121 ALA A O 1
ATOM 911 N N . ALA A 1 122 ? -6.689 0.549 10.268 1.00 95.50 122 ALA A N 1
ATOM 912 C CA . ALA A 1 122 ? -7.273 -0.056 11.467 1.00 95.50 122 ALA A CA 1
ATOM 913 C C . ALA A 1 122 ? -8.777 -0.345 11.300 1.00 95.50 122 ALA A C 1
ATOM 915 O O . ALA A 1 122 ? -9.255 -1.410 11.690 1.00 95.50 122 ALA A O 1
ATOM 916 N N . VAL A 1 123 ? -9.515 0.567 10.661 1.00 95.75 123 VAL A N 1
ATOM 917 C CA . VAL A 1 123 ? -10.942 0.391 10.347 1.00 95.75 123 VAL A CA 1
ATOM 918 C C . VAL A 1 123 ? -11.149 -0.740 9.335 1.00 95.75 123 VAL A C 1
ATOM 920 O O . VAL A 1 123 ? -12.033 -1.572 9.529 1.00 95.75 123 VAL A O 1
ATOM 923 N N . ILE A 1 124 ? -10.326 -0.817 8.285 1.00 95.50 124 ILE A N 1
ATOM 924 C CA . ILE A 1 124 ? -10.398 -1.888 7.280 1.00 95.50 124 ILE A CA 1
ATOM 925 C C . ILE A 1 124 ? -10.099 -3.251 7.924 1.00 95.50 124 ILE A C 1
ATOM 927 O O . ILE A 1 124 ? -10.860 -4.194 7.716 1.00 95.50 124 ILE A O 1
ATOM 931 N N . VAL A 1 125 ? -9.055 -3.357 8.759 1.00 94.75 125 VAL A N 1
ATOM 932 C CA . VAL A 1 125 ? -8.742 -4.581 9.525 1.00 94.75 125 VAL A CA 1
ATOM 933 C C . VAL A 1 125 ? -9.932 -5.001 10.384 1.00 94.75 125 VAL A C 1
ATOM 935 O O . VAL A 1 125 ? -10.326 -6.168 10.355 1.00 94.75 125 VAL A O 1
ATOM 938 N N . ALA A 1 126 ? -10.540 -4.059 11.113 1.00 94.19 126 ALA A N 1
ATOM 939 C CA . ALA A 1 126 ? -11.691 -4.342 11.963 1.00 94.19 126 ALA A CA 1
ATOM 940 C C . ALA A 1 126 ? -12.895 -4.849 11.150 1.00 94.19 126 ALA A C 1
ATOM 942 O O . ALA A 1 126 ? -13.535 -5.817 11.560 1.00 94.19 126 ALA A O 1
ATOM 943 N N . ARG A 1 127 ? -13.176 -4.252 9.983 1.00 93.31 127 ARG A N 1
ATOM 944 C CA . ARG A 1 127 ? -14.264 -4.687 9.090 1.00 93.31 127 ARG A CA 1
ATOM 945 C C . ARG A 1 127 ? -14.019 -6.067 8.503 1.00 93.31 127 ARG A C 1
ATOM 947 O O . ARG A 1 127 ? -14.899 -6.911 8.585 1.00 93.31 127 ARG A O 1
ATOM 954 N N . ILE A 1 128 ? -12.825 -6.325 7.976 1.00 93.12 128 ILE A N 1
ATOM 955 C CA . ILE A 1 128 ? -12.489 -7.618 7.361 1.00 93.12 128 ILE A CA 1
ATOM 956 C C . ILE A 1 128 ? -12.486 -8.738 8.406 1.00 93.12 128 ILE A C 1
ATOM 958 O O . ILE A 1 128 ? -12.965 -9.834 8.130 1.00 93.12 128 ILE A O 1
ATOM 962 N N . THR A 1 129 ? -12.004 -8.461 9.621 1.00 91.44 129 THR A N 1
ATOM 963 C CA . THR A 1 129 ? -12.043 -9.427 10.732 1.00 91.44 129 THR A CA 1
ATOM 964 C C . THR A 1 129 ? -13.480 -9.776 11.133 1.00 91.44 129 THR A C 1
ATOM 966 O O . THR A 1 129 ? -13.758 -10.911 11.508 1.00 91.44 129 THR A O 1
ATOM 969 N N . GLN A 1 130 ? -14.407 -8.818 11.045 1.00 90.62 130 GLN A N 1
ATOM 970 C CA . GLN A 1 130 ? -15.827 -9.042 11.336 1.00 90.62 130 GLN A CA 1
ATOM 971 C C . GLN A 1 130 ? -16.574 -9.690 10.164 1.00 90.62 130 GLN A C 1
ATOM 973 O O . GLN A 1 130 ? -17.487 -10.483 10.383 1.00 90.62 130 GLN A O 1
ATOM 978 N N . ASN A 1 131 ? -16.199 -9.345 8.933 1.00 91.00 131 ASN A N 1
ATOM 979 C CA . ASN A 1 131 ? -16.841 -9.781 7.705 1.00 91.00 131 ASN A CA 1
ATOM 980 C C . ASN A 1 131 ? -15.798 -10.007 6.599 1.00 91.00 131 ASN A C 1
ATOM 982 O O . ASN A 1 131 ? -15.491 -9.120 5.795 1.00 91.00 131 ASN A O 1
ATOM 986 N N . CYS A 1 132 ? -15.255 -11.223 6.535 1.00 89.88 132 CYS A N 1
ATOM 987 C CA . CYS A 1 132 ? -14.167 -11.550 5.614 1.00 89.88 132 CYS A CA 1
ATOM 988 C C . CYS A 1 132 ? -14.555 -11.431 4.130 1.00 89.88 132 CYS A C 1
ATOM 990 O O . CYS A 1 132 ? -13.674 -11.273 3.284 1.00 89.88 132 CYS A O 1
ATOM 992 N N . SER A 1 133 ? -15.852 -11.432 3.794 1.00 92.31 133 SER A N 1
ATOM 993 C CA . SER A 1 133 ? -16.320 -11.264 2.413 1.00 92.31 133 SER A CA 1
ATOM 994 C C . SER A 1 133 ? -16.079 -9.862 1.845 1.00 92.31 133 SER A C 1
ATOM 996 O O . SER A 1 133 ? -16.210 -9.673 0.639 1.00 92.31 133 SER A O 1
ATOM 998 N N . GLU A 1 134 ? -15.743 -8.869 2.677 1.00 92.38 134 GLU A N 1
ATOM 999 C CA . GLU A 1 134 ? -15.405 -7.510 2.220 1.00 92.38 134 GLU A CA 1
ATOM 1000 C C . GLU A 1 134 ? -13.960 -7.384 1.723 1.00 92.38 134 GLU A C 1
ATOM 1002 O O . GLU A 1 134 ? -13.640 -6.444 0.992 1.00 92.38 134 GLU A O 1
ATOM 1007 N N . LEU A 1 135 ? -13.084 -8.334 2.071 1.00 92.38 135 LEU A N 1
ATOM 1008 C CA . LEU A 1 135 ? -11.670 -8.306 1.693 1.00 92.38 135 LEU A CA 1
ATOM 1009 C C . LEU A 1 135 ? -11.447 -8.103 0.178 1.00 92.38 135 LEU A C 1
ATOM 1011 O O . LEU A 1 135 ? -10.666 -7.215 -0.168 1.00 92.38 135 LEU A O 1
ATOM 1015 N N . PRO A 1 136 ? -12.133 -8.822 -0.738 1.00 93.81 136 PRO A N 1
ATOM 1016 C CA . PRO A 1 136 ? -11.945 -8.624 -2.176 1.00 93.81 136 PRO A CA 1
ATOM 1017 C C . PRO A 1 136 ? -12.320 -7.209 -2.641 1.00 93.81 136 PRO A C 1
ATOM 1019 O O . PRO A 1 136 ? -11.687 -6.663 -3.542 1.00 93.81 136 PRO A O 1
ATOM 1022 N N . GLN A 1 137 ? -13.321 -6.588 -2.012 1.00 94.94 137 GLN A N 1
ATOM 1023 C CA . GLN A 1 137 ? -13.792 -5.250 -2.376 1.00 94.94 137 GLN A CA 1
ATOM 1024 C C . GLN A 1 137 ? -12.800 -4.168 -1.935 1.00 94.94 137 GLN A C 1
ATOM 1026 O O . GLN A 1 137 ? -12.462 -3.276 -2.714 1.00 94.94 137 GLN A O 1
ATOM 1031 N N . PHE A 1 138 ? -12.275 -4.274 -0.709 1.00 95.38 138 PHE A N 1
ATOM 1032 C CA . PHE A 1 138 ? -11.194 -3.404 -0.239 1.00 95.38 138 PHE A CA 1
ATOM 1033 C C . PHE A 1 138 ? -9.919 -3.595 -1.051 1.00 95.38 138 PHE A C 1
ATOM 1035 O O . PHE A 1 138 ? -9.224 -2.626 -1.349 1.00 95.38 138 PHE A O 1
ATOM 1042 N N . PHE A 1 139 ? -9.630 -4.830 -1.450 1.00 92.69 139 PHE A N 1
ATOM 1043 C CA . PHE A 1 139 ? -8.503 -5.120 -2.313 1.00 92.69 139 PHE A CA 1
ATOM 1044 C C . PHE A 1 139 ? -8.638 -4.449 -3.685 1.00 92.69 139 PHE A C 1
ATOM 1046 O O . PHE A 1 139 ? -7.714 -3.769 -4.129 1.00 92.69 139 PHE A O 1
ATOM 1053 N N . GLN A 1 140 ? -9.800 -4.580 -4.331 1.00 94.94 140 GLN A N 1
ATOM 1054 C CA . GLN A 1 140 ? -10.082 -3.913 -5.600 1.00 94.94 140 GLN A CA 1
ATOM 1055 C C . GLN A 1 140 ? -9.970 -2.388 -5.470 1.00 94.94 140 GLN A C 1
ATOM 1057 O O . GLN A 1 140 ? -9.417 -1.742 -6.360 1.00 94.94 140 GLN A O 1
ATOM 1062 N N . LEU A 1 141 ? -10.439 -1.815 -4.355 1.00 96.31 141 LEU A N 1
ATOM 1063 C CA . LEU A 1 141 ? -10.271 -0.394 -4.061 1.00 96.31 141 LEU A CA 1
ATOM 1064 C C . LEU A 1 141 ? -8.790 -0.014 -3.984 1.00 96.31 141 LEU A C 1
ATOM 1066 O O . LEU A 1 141 ? -8.368 0.888 -4.701 1.00 96.31 141 LEU A O 1
ATOM 1070 N N . LEU A 1 142 ? -7.992 -0.721 -3.176 1.00 95.50 142 LEU A N 1
ATOM 1071 C CA . LEU A 1 142 ? -6.558 -0.453 -3.008 1.00 95.50 142 LEU A CA 1
ATOM 1072 C C . LEU A 1 142 ? -5.799 -0.597 -4.333 1.00 95.50 142 LEU A C 1
ATOM 1074 O O . LEU A 1 142 ? -4.998 0.267 -4.681 1.00 95.50 142 LEU A O 1
ATOM 1078 N N . ALA A 1 143 ? -6.096 -1.636 -5.115 1.00 93.25 143 ALA A N 1
ATOM 1079 C CA . ALA A 1 143 ? -5.537 -1.832 -6.450 1.00 93.25 143 ALA A CA 1
ATOM 1080 C C . ALA A 1 143 ? -6.007 -0.768 -7.458 1.00 93.25 143 ALA A C 1
ATOM 1082 O O . ALA A 1 143 ? -5.319 -0.517 -8.447 1.00 93.25 143 ALA A O 1
ATOM 1083 N N . GLY A 1 144 ? -7.148 -0.117 -7.231 1.00 93.88 144 GLY A N 1
ATOM 1084 C CA . GLY A 1 144 ? -7.640 1.006 -8.030 1.00 93.88 144 GLY A CA 1
ATOM 1085 C C . GLY A 1 144 ? -6.963 2.344 -7.715 1.00 93.88 144 GLY A C 1
ATOM 1086 O O . GLY A 1 144 ? -6.996 3.250 -8.547 1.00 93.88 144 GLY A O 1
ATOM 1087 N N . MET A 1 145 ? -6.320 2.478 -6.552 1.00 94.38 145 MET A N 1
ATOM 1088 C CA . MET A 1 145 ? -5.663 3.721 -6.148 1.00 94.38 145 MET A CA 1
ATOM 1089 C C . MET A 1 145 ? -4.373 3.979 -6.941 1.00 94.38 145 MET A C 1
ATOM 1091 O O . MET A 1 145 ? -3.659 3.066 -7.367 1.00 94.38 145 MET A O 1
ATOM 1095 N N . LYS A 1 146 ? -4.039 5.265 -7.103 1.00 92.50 146 LYS A N 1
ATOM 1096 C CA . LYS A 1 146 ? -2.719 5.704 -7.583 1.00 92.50 146 LYS A CA 1
ATOM 1097 C C . LYS A 1 146 ? -1.622 5.187 -6.644 1.00 92.50 146 LYS A C 1
ATOM 1099 O O . LYS A 1 146 ? -1.838 5.079 -5.438 1.00 92.50 146 LYS A O 1
ATOM 1104 N N . ILE A 1 147 ? -0.420 4.951 -7.173 1.00 93.81 147 ILE A N 1
ATOM 1105 C CA . ILE A 1 147 ? 0.740 4.597 -6.343 1.00 93.81 147 ILE A CA 1
ATOM 1106 C C . ILE A 1 147 ? 1.016 5.740 -5.359 1.00 93.81 147 ILE A C 1
ATOM 1108 O O . ILE A 1 147 ? 1.401 6.842 -5.756 1.00 93.81 147 ILE A O 1
ATOM 1112 N N . SER A 1 148 ? 0.815 5.475 -4.070 1.00 95.06 148 SER A N 1
ATOM 1113 C CA . SER A 1 148 ? 1.026 6.431 -2.987 1.00 95.06 148 SER A CA 1
ATOM 1114 C C . SER A 1 148 ? 1.573 5.732 -1.744 1.00 95.06 148 SER A C 1
ATOM 1116 O O . SER A 1 148 ? 1.381 4.531 -1.542 1.00 95.06 148 SER A O 1
ATOM 1118 N N . VAL A 1 149 ? 2.266 6.496 -0.896 1.00 95.50 149 VAL A N 1
ATOM 1119 C CA . VAL A 1 149 ? 2.778 5.987 0.387 1.00 95.50 149 VAL A CA 1
ATOM 1120 C C . VAL A 1 149 ? 1.613 5.599 1.301 1.00 95.50 149 VAL A C 1
ATOM 1122 O O . VAL A 1 149 ? 1.704 4.609 2.014 1.00 95.50 149 VAL A O 1
ATOM 1125 N N . GLN A 1 150 ? 0.505 6.338 1.228 1.00 95.69 150 GLN A N 1
ATOM 1126 C CA . GLN A 1 150 ? -0.707 6.126 2.013 1.00 95.69 150 GLN A CA 1
ATOM 1127 C C . GLN A 1 150 ? -1.352 4.769 1.713 1.00 95.69 150 GLN A C 1
ATOM 1129 O O . GLN A 1 150 ? -1.571 3.977 2.627 1.00 95.69 150 GLN A O 1
ATOM 1134 N N . ALA A 1 151 ? -1.589 4.460 0.433 1.00 95.88 151 ALA A N 1
ATOM 1135 C CA . ALA A 1 151 ? -2.165 3.178 0.029 1.00 95.88 151 ALA A CA 1
ATOM 1136 C C . ALA A 1 151 ? -1.244 2.005 0.406 1.00 95.88 151 ALA A C 1
ATOM 1138 O O . ALA A 1 151 ? -1.700 0.985 0.921 1.00 95.88 151 ALA A O 1
ATOM 1139 N N . MET A 1 152 ? 0.071 2.167 0.227 1.00 95.25 152 MET A N 1
ATOM 1140 C CA . MET A 1 152 ? 1.055 1.147 0.603 1.00 95.25 152 MET A CA 1
ATOM 1141 C C . MET A 1 152 ? 1.176 0.943 2.114 1.00 95.25 152 MET A C 1
ATOM 1143 O O . MET A 1 152 ? 1.372 -0.192 2.550 1.00 95.25 152 MET A O 1
ATOM 1147 N N . GLU A 1 153 ? 1.036 1.999 2.922 1.00 95.12 153 GLU A N 1
ATOM 1148 C CA . GLU A 1 153 ? 0.970 1.865 4.379 1.00 95.12 153 GLU A CA 1
ATOM 1149 C C . GLU A 1 153 ? -0.220 0.990 4.778 1.00 95.12 153 GLU A C 1
ATOM 1151 O O . GLU A 1 153 ? -0.060 0.075 5.589 1.00 95.12 153 GLU A O 1
ATOM 1156 N N . VAL A 1 154 ? -1.390 1.231 4.177 1.00 96.31 154 VAL A N 1
ATOM 1157 C CA . VAL A 1 154 ? -2.591 0.431 4.431 1.00 96.31 154 VAL A CA 1
ATOM 1158 C C . VAL A 1 154 ? -2.351 -1.027 4.056 1.00 96.31 154 VAL A C 1
ATOM 1160 O O . VAL A 1 154 ? -2.535 -1.892 4.906 1.00 96.31 154 VAL A O 1
ATOM 1163 N N . VAL A 1 155 ? -1.860 -1.316 2.845 1.00 95.56 155 VAL A N 1
ATOM 1164 C CA . VAL A 1 155 ? -1.573 -2.699 2.416 1.00 95.56 155 VAL A CA 1
ATOM 1165 C C . VAL A 1 155 ? -0.579 -3.382 3.359 1.00 95.56 155 VAL A C 1
ATOM 1167 O O . VAL A 1 155 ? -0.816 -4.512 3.779 1.00 95.56 155 VAL A O 1
ATOM 1170 N N . ASN A 1 156 ? 0.496 -2.698 3.759 1.00 93.62 156 ASN A N 1
ATOM 1171 C CA . ASN A 1 156 ? 1.483 -3.250 4.691 1.00 93.62 156 ASN A CA 1
ATOM 1172 C C . ASN A 1 156 ? 0.869 -3.552 6.075 1.00 93.62 156 ASN A C 1
ATOM 1174 O O . ASN A 1 156 ? 1.156 -4.589 6.674 1.00 93.62 156 ASN A O 1
ATOM 1178 N N . ARG A 1 157 ? -0.013 -2.680 6.585 1.00 92.88 157 ARG A N 1
ATOM 1179 C CA . ARG A 1 157 ? -0.758 -2.931 7.832 1.00 92.88 157 ARG A CA 1
ATOM 1180 C C . ARG A 1 157 ? -1.726 -4.110 7.695 1.00 92.88 157 ARG A C 1
ATOM 1182 O O . ARG A 1 157 ? -1.793 -4.926 8.607 1.00 92.88 157 ARG A O 1
ATOM 1189 N N . LEU A 1 158 ? -2.419 -4.249 6.564 1.00 92.88 158 LEU A N 1
ATOM 1190 C CA . LEU A 1 158 ? -3.290 -5.402 6.309 1.00 92.88 158 LEU A CA 1
ATOM 1191 C C . LEU A 1 158 ? -2.502 -6.717 6.300 1.00 92.88 158 LEU A C 1
ATOM 1193 O O . LEU A 1 158 ? -2.898 -7.657 6.979 1.00 92.88 158 LEU A O 1
ATOM 1197 N N . CYS A 1 159 ? -1.351 -6.754 5.623 1.00 91.44 159 CYS A N 1
ATOM 1198 C CA . CYS A 1 159 ? -0.494 -7.944 5.543 1.00 91.44 159 CYS A CA 1
ATOM 1199 C C . CYS A 1 159 ? 0.086 -8.382 6.900 1.00 91.44 159 CYS A C 1
ATOM 1201 O O . CYS A 1 159 ? 0.530 -9.517 7.037 1.00 91.44 159 CYS A O 1
ATOM 1203 N N . THR A 1 160 ? 0.130 -7.483 7.888 1.00 89.44 160 THR A N 1
ATOM 1204 C CA . THR A 1 160 ? 0.699 -7.759 9.220 1.00 89.44 160 THR A CA 1
ATOM 1205 C C . THR A 1 160 ? -0.347 -8.064 10.286 1.00 89.44 160 THR A C 1
ATOM 1207 O O . THR A 1 160 ? 0.003 -8.626 11.319 1.00 89.44 160 THR A O 1
ATOM 1210 N N . GLN A 1 161 ? -1.610 -7.693 10.066 1.00 86.25 161 GLN A N 1
ATOM 1211 C CA . GLN A 1 161 ? -2.678 -7.819 11.067 1.00 86.25 161 GLN A CA 1
ATOM 1212 C C . GLN A 1 161 ? -3.777 -8.807 10.674 1.00 86.25 161 GLN A C 1
ATOM 1214 O O . GLN A 1 161 ? -4.559 -9.212 11.528 1.00 86.25 161 GLN A O 1
ATOM 1219 N N . VAL A 1 162 ? -3.850 -9.193 9.401 1.00 84.25 162 VAL A N 1
ATOM 1220 C CA . VAL A 1 162 ? -4.832 -10.145 8.877 1.00 84.25 162 VAL A CA 1
ATOM 1221 C C . VAL A 1 162 ? -4.082 -11.234 8.120 1.00 84.25 162 VAL A C 1
ATOM 1223 O O . VAL A 1 162 ? -3.038 -10.970 7.523 1.00 84.25 162 VAL A O 1
ATOM 1226 N N . GLU A 1 163 ? -4.616 -12.457 8.116 1.00 82.81 163 GLU A N 1
ATOM 1227 C CA . GLU A 1 163 ? -4.157 -13.501 7.199 1.00 82.81 163 GLU A CA 1
ATOM 1228 C C . GLU A 1 163 ? -4.501 -13.081 5.763 1.00 82.81 163 GLU A C 1
ATOM 1230 O O . GLU A 1 163 ? -5.603 -13.301 5.260 1.00 82.81 163 GLU A O 1
ATOM 1235 N N . PHE A 1 164 ? -3.571 -12.361 5.137 1.00 84.88 164 PHE A N 1
ATOM 1236 C CA . PHE A 1 164 ? -3.774 -11.745 3.837 1.00 84.88 164 PHE A CA 1
ATOM 1237 C C . PHE A 1 164 ? -3.418 -12.741 2.720 1.00 84.88 164 PHE A C 1
ATOM 1239 O O . PHE A 1 164 ? -2.257 -13.160 2.628 1.00 84.88 164 PHE A O 1
ATOM 1246 N N . PRO A 1 165 ? -4.368 -13.125 1.844 1.00 92.06 165 PRO A N 1
ATOM 1247 C CA . PRO A 1 165 ? -4.096 -14.099 0.796 1.00 92.06 165 PRO A CA 1
ATOM 1248 C C . PRO A 1 165 ? -3.038 -13.590 -0.187 1.00 92.06 165 PRO A C 1
ATOM 1250 O O . PRO A 1 165 ? -3.142 -12.490 -0.737 1.00 92.06 165 PRO A O 1
ATOM 1253 N N . GLN A 1 166 ? -2.027 -14.422 -0.441 1.00 93.44 166 GLN A N 1
ATOM 1254 C CA . GLN A 1 166 ? -0.882 -14.063 -1.284 1.00 93.44 166 GLN A CA 1
ATOM 1255 C C . GLN A 1 166 ? -1.282 -13.755 -2.731 1.00 93.44 166 GLN A C 1
ATOM 1257 O O . GLN A 1 166 ? -0.642 -12.932 -3.373 1.00 93.44 166 GLN A O 1
ATOM 1262 N N . GLU A 1 167 ? -2.354 -14.366 -3.243 1.00 93.88 167 GLU A N 1
ATOM 1263 C CA . GLU A 1 167 ? -2.867 -14.098 -4.592 1.00 93.88 167 GLU A CA 1
ATOM 1264 C C . GLU A 1 167 ? -3.279 -12.632 -4.770 1.00 93.88 167 GLU A C 1
ATOM 1266 O O . GLU A 1 167 ? -2.860 -11.982 -5.731 1.00 93.88 167 GLU A O 1
ATOM 1271 N N . TYR A 1 168 ? -4.013 -12.079 -3.798 1.00 93.62 168 TYR A N 1
ATOM 1272 C CA . TYR A 1 168 ? -4.349 -10.660 -3.787 1.00 93.62 168 TYR A CA 1
ATOM 1273 C C . TYR A 1 168 ? -3.070 -9.820 -3.727 1.00 93.62 168 TYR A C 1
ATOM 1275 O O . TYR A 1 168 ? -2.867 -8.934 -4.553 1.00 93.62 168 TYR A O 1
ATOM 1283 N N . LEU A 1 169 ? -2.138 -10.133 -2.826 1.00 95.25 169 LEU A N 1
ATOM 1284 C CA . LEU A 1 169 ? -0.915 -9.337 -2.699 1.00 95.25 169 LEU A CA 1
ATOM 1285 C C . LEU A 1 169 ? -0.091 -9.337 -3.993 1.00 95.25 169 LEU A C 1
ATOM 1287 O O . LEU A 1 169 ? 0.332 -8.276 -4.453 1.00 95.25 169 LEU A O 1
ATOM 1291 N N . ASN A 1 170 ? 0.056 -10.502 -4.623 1.00 96.31 170 ASN A N 1
ATOM 1292 C CA . ASN A 1 170 ? 0.731 -10.656 -5.906 1.00 96.31 170 ASN A CA 1
ATOM 1293 C C . ASN A 1 170 ? 0.043 -9.834 -7.004 1.00 96.31 170 ASN A C 1
ATOM 1295 O O . ASN A 1 170 ? 0.713 -9.102 -7.730 1.00 96.31 170 ASN A O 1
ATOM 1299 N N . SER A 1 171 ? -1.290 -9.878 -7.088 1.00 96.06 171 SER A N 1
ATOM 1300 C CA . SER A 1 171 ? -2.045 -9.073 -8.055 1.00 96.06 171 SER A CA 1
ATOM 1301 C C . SER A 1 17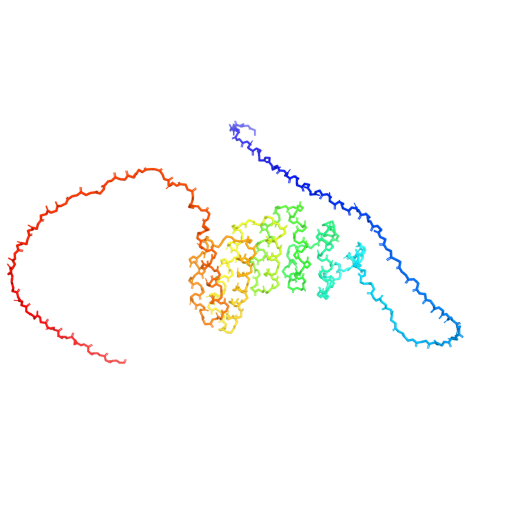1 ? -1.862 -7.567 -7.831 1.00 96.06 171 SER A C 1
ATOM 1303 O O . SER A 1 171 ? -1.773 -6.805 -8.799 1.00 96.06 171 SER A O 1
ATOM 1305 N N . TYR A 1 172 ? -1.794 -7.109 -6.579 1.00 96.62 172 TYR A N 1
ATOM 1306 C CA . TYR A 1 172 ? -1.564 -5.696 -6.264 1.00 96.62 172 TYR A CA 1
ATOM 1307 C C . TYR A 1 172 ? -0.153 -5.270 -6.654 1.00 96.62 172 TYR A C 1
ATOM 1309 O O . TYR A 1 172 ? 0.013 -4.255 -7.329 1.00 96.62 172 TYR A O 1
ATOM 1317 N N . ILE A 1 173 ? 0.852 -6.080 -6.312 1.00 96.94 173 ILE A N 1
ATOM 1318 C CA . ILE A 1 173 ? 2.250 -5.830 -6.674 1.00 96.94 173 ILE A CA 1
ATOM 1319 C C . ILE A 1 173 ? 2.414 -5.764 -8.195 1.00 96.94 173 ILE A C 1
ATOM 1321 O O . ILE A 1 173 ? 2.978 -4.790 -8.690 1.00 96.94 173 ILE A O 1
ATOM 1325 N N . ALA A 1 174 ? 1.865 -6.728 -8.938 1.00 96.81 174 ALA A N 1
ATOM 1326 C CA . ALA A 1 174 ? 1.904 -6.725 -10.401 1.00 96.81 174 ALA A CA 1
ATOM 1327 C C . ALA A 1 174 ? 1.224 -5.475 -10.992 1.00 96.81 174 ALA A C 1
ATOM 1329 O O . ALA A 1 174 ? 1.684 -4.899 -11.977 1.00 96.81 174 ALA A O 1
ATOM 1330 N N . THR A 1 175 ? 0.145 -4.997 -10.364 1.00 96.62 175 THR A N 1
ATOM 1331 C CA . THR A 1 175 ? -0.512 -3.744 -10.765 1.00 96.62 175 THR A CA 1
ATOM 1332 C C . THR A 1 175 ? 0.388 -2.529 -10.504 1.00 96.62 175 THR A C 1
ATOM 1334 O O . THR A 1 175 ? 0.494 -1.652 -11.360 1.00 96.62 175 THR A O 1
ATOM 1337 N N . CYS A 1 176 ? 1.072 -2.469 -9.357 1.00 97.12 176 CYS A N 1
ATOM 1338 C CA . CYS A 1 176 ? 2.027 -1.402 -9.051 1.00 97.12 176 CYS A CA 1
ATOM 1339 C C . CYS A 1 176 ? 3.214 -1.386 -10.023 1.00 97.12 176 CYS A C 1
ATOM 1341 O O . CYS A 1 176 ? 3.563 -0.324 -10.533 1.00 97.12 176 CYS A O 1
ATOM 1343 N N . VAL A 1 177 ? 3.807 -2.549 -10.302 1.00 96.94 177 VAL A N 1
ATOM 1344 C CA . VAL A 1 177 ? 4.918 -2.698 -11.255 1.00 96.94 177 VAL A CA 1
ATOM 1345 C C . VAL A 1 177 ? 4.490 -2.214 -12.638 1.00 96.94 177 VAL A C 1
ATOM 1347 O O . VAL A 1 177 ? 5.131 -1.330 -13.200 1.00 96.94 177 VAL A O 1
ATOM 1350 N N . ARG A 1 178 ? 3.346 -2.694 -13.139 1.00 96.06 178 ARG A N 1
ATOM 1351 C CA . ARG A 1 178 ? 2.795 -2.280 -14.436 1.00 96.06 178 ARG A CA 1
ATOM 1352 C C . ARG A 1 178 ? 2.560 -0.776 -14.526 1.00 96.06 178 ARG A C 1
ATOM 1354 O O . ARG A 1 178 ? 2.922 -0.169 -15.526 1.00 96.06 178 ARG A O 1
ATOM 1361 N N . ARG A 1 179 ? 2.003 -0.163 -13.477 1.00 95.62 179 ARG A N 1
ATOM 1362 C CA . ARG A 1 179 ? 1.787 1.291 -13.431 1.00 95.62 179 ARG A CA 1
ATOM 1363 C C . ARG A 1 179 ? 3.086 2.080 -13.492 1.00 95.62 179 ARG A C 1
ATOM 1365 O O . ARG A 1 179 ? 3.121 3.112 -14.142 1.00 95.62 179 ARG A O 1
ATOM 1372 N N . CYS A 1 180 ? 4.167 1.602 -12.878 1.00 95.81 180 CYS A N 1
ATOM 1373 C CA . CYS A 1 180 ? 5.476 2.241 -13.033 1.00 95.81 180 CYS A CA 1
ATOM 1374 C C . CYS A 1 180 ? 5.999 2.199 -14.478 1.00 95.81 180 CYS A C 1
ATOM 1376 O O . CYS A 1 180 ? 6.898 2.963 -14.814 1.00 95.81 180 CYS A O 1
ATOM 1378 N N . GLU A 1 181 ? 5.466 1.331 -15.335 1.00 93.62 181 GLU A N 1
ATOM 1379 C CA . GLU A 1 181 ? 5.890 1.178 -16.728 1.00 93.62 181 GLU A CA 1
ATOM 1380 C C . GLU A 1 181 ? 4.973 1.869 -17.743 1.00 93.62 181 GLU A C 1
ATOM 1382 O O . GLU A 1 181 ? 5.260 1.822 -18.940 1.00 93.62 181 GLU A O 1
ATOM 1387 N N . GLU A 1 182 ? 3.900 2.523 -17.291 1.00 93.88 182 GLU A N 1
ATOM 1388 C CA . GLU A 1 182 ? 2.995 3.260 -18.172 1.00 93.88 182 GLU A CA 1
ATOM 1389 C C . GLU A 1 182 ? 3.739 4.401 -18.895 1.00 93.88 182 GLU A C 1
ATOM 1391 O O . GLU A 1 182 ? 4.465 5.169 -18.254 1.00 93.88 182 GLU A O 1
ATOM 1396 N N . PRO A 1 183 ? 3.566 4.539 -20.225 1.00 88.75 183 PRO A N 1
ATOM 1397 C CA . PRO A 1 183 ? 4.300 5.521 -21.024 1.00 88.75 183 PRO A CA 1
ATOM 1398 C C . PRO A 1 183 ? 3.854 6.967 -20.762 1.00 88.75 183 PRO A C 1
ATOM 1400 O O . PRO A 1 183 ? 4.615 7.896 -21.023 1.00 88.75 183 PRO A O 1
ATOM 1403 N N . ASP A 1 184 ? 2.660 7.166 -20.201 1.00 90.31 184 ASP A N 1
ATOM 1404 C CA . ASP A 1 184 ? 2.023 8.478 -20.018 1.00 90.31 184 ASP A CA 1
ATOM 1405 C C . ASP A 1 184 ? 2.535 9.239 -18.775 1.00 90.31 184 ASP A C 1
ATOM 1407 O O . ASP A 1 184 ? 1.836 10.069 -18.188 1.00 90.31 184 ASP A O 1
ATOM 1411 N N . GLN A 1 185 ? 3.771 8.966 -18.349 1.00 90.69 185 GLN A N 1
ATOM 1412 C CA . GLN A 1 185 ? 4.391 9.568 -17.172 1.00 90.69 185 GLN A CA 1
ATOM 1413 C C . GLN A 1 185 ? 5.648 10.353 -17.526 1.00 90.69 185 GLN A C 1
ATOM 1415 O O . GLN A 1 185 ? 6.469 9.949 -18.346 1.00 90.69 185 GLN A O 1
ATOM 1420 N N . THR A 1 186 ? 5.865 11.465 -16.823 1.00 95.12 186 THR A N 1
ATOM 1421 C CA . THR A 1 186 ? 7.163 12.142 -16.892 1.00 95.12 186 THR A CA 1
ATOM 1422 C C . THR A 1 186 ? 8.247 11.268 -16.240 1.00 95.12 186 THR A C 1
ATOM 1424 O O . THR A 1 186 ? 7.967 10.616 -15.226 1.00 95.12 186 THR A O 1
ATOM 1427 N N . PRO A 1 187 ? 9.507 11.307 -16.718 1.00 92.75 187 PRO A N 1
ATOM 1428 C CA . PRO A 1 187 ? 10.601 10.534 -16.119 1.00 92.75 187 PRO A CA 1
ATOM 1429 C C . PRO A 1 187 ? 10.774 10.785 -14.613 1.00 92.75 187 PRO A C 1
ATOM 1431 O O . PRO A 1 187 ? 11.103 9.879 -13.849 1.00 92.75 187 PRO A O 1
ATOM 1434 N N . PHE A 1 188 ? 10.500 12.013 -14.160 1.00 94.38 188 PHE A N 1
ATOM 1435 C CA . PHE A 1 188 ? 10.545 12.381 -12.746 1.00 94.38 188 PHE A CA 1
ATOM 1436 C C . PHE A 1 188 ? 9.452 11.688 -11.918 1.00 94.38 188 PHE A C 1
ATOM 1438 O O . PHE A 1 188 ? 9.734 11.145 -10.846 1.00 94.38 188 PHE A O 1
ATOM 1445 N N . MET A 1 189 ? 8.207 11.692 -12.406 1.00 93.88 189 MET A N 1
ATOM 1446 C CA . MET A 1 189 ? 7.089 11.030 -11.726 1.00 93.88 189 MET A CA 1
ATOM 1447 C C . MET A 1 189 ? 7.292 9.520 -11.674 1.00 93.88 189 MET A C 1
ATOM 1449 O O . MET A 1 189 ? 7.120 8.928 -10.607 1.00 93.88 189 MET A O 1
ATOM 1453 N N . GLN A 1 190 ? 7.748 8.931 -12.779 1.00 95.38 190 GLN A N 1
ATOM 1454 C CA . GLN A 1 190 ? 8.079 7.515 -12.858 1.00 95.38 190 GLN A CA 1
ATOM 1455 C C . GLN A 1 190 ? 9.181 7.146 -11.857 1.00 95.38 190 GLN A C 1
ATOM 1457 O O . GLN A 1 190 ? 8.990 6.248 -11.040 1.00 95.38 190 GLN A O 1
ATOM 1462 N N . CYS A 1 191 ? 10.290 7.897 -11.819 1.00 95.88 191 CYS A N 1
ATOM 1463 C CA . CYS A 1 191 ? 11.348 7.696 -10.823 1.00 95.88 191 CYS A CA 1
ATOM 1464 C C . CYS A 1 191 ? 10.799 7.732 -9.390 1.00 95.88 191 CYS A C 1
ATOM 1466 O O . CYS A 1 191 ? 11.187 6.918 -8.552 1.00 95.88 191 CYS A O 1
ATOM 1468 N N . ARG A 1 192 ? 9.882 8.658 -9.085 1.00 95.56 192 ARG A N 1
ATOM 1469 C CA . ARG A 1 192 ? 9.257 8.747 -7.759 1.00 95.56 192 ARG A CA 1
ATOM 1470 C C . ARG A 1 192 ? 8.389 7.524 -7.452 1.00 95.56 192 ARG A C 1
ATOM 1472 O O . ARG A 1 192 ? 8.481 7.009 -6.340 1.00 95.56 192 ARG A O 1
ATOM 1479 N N . GLN A 1 193 ? 7.579 7.057 -8.401 1.00 95.44 193 GLN A N 1
ATOM 1480 C CA . GLN A 1 193 ? 6.755 5.858 -8.220 1.00 95.44 193 GLN A CA 1
ATOM 1481 C C . GLN A 1 193 ? 7.616 4.611 -8.020 1.00 95.44 193 GLN A C 1
ATOM 1483 O O . GLN A 1 193 ? 7.393 3.875 -7.062 1.00 95.44 193 GLN A O 1
ATOM 1488 N N . VAL A 1 194 ? 8.647 4.427 -8.849 1.00 97.50 194 VAL A N 1
ATOM 1489 C CA . VAL A 1 194 ? 9.587 3.305 -8.738 1.00 97.50 194 VAL A CA 1
ATOM 1490 C C . VAL A 1 194 ? 10.236 3.284 -7.358 1.00 97.50 194 VAL A C 1
ATOM 1492 O O . VAL A 1 194 ? 10.271 2.238 -6.721 1.00 97.50 194 VAL A O 1
ATOM 1495 N N . ARG A 1 195 ? 10.683 4.435 -6.832 1.00 97.25 195 ARG A N 1
ATOM 1496 C CA . ARG A 1 195 ? 11.223 4.514 -5.462 1.00 97.25 195 ARG A CA 1
ATOM 1497 C C . ARG A 1 195 ? 10.224 4.028 -4.417 1.00 97.25 195 ARG A C 1
ATOM 1499 O O . ARG A 1 195 ? 10.585 3.237 -3.550 1.00 97.25 195 ARG A O 1
ATOM 1506 N N . VAL A 1 196 ? 8.984 4.504 -4.501 1.00 96.31 196 VAL A N 1
ATOM 1507 C CA . VAL A 1 196 ? 7.907 4.151 -3.567 1.00 96.31 196 VAL A CA 1
ATOM 1508 C C . VAL A 1 196 ? 7.614 2.646 -3.621 1.00 96.31 196 VAL A C 1
ATOM 1510 O O . VAL A 1 196 ? 7.615 1.994 -2.577 1.00 96.31 196 VAL A O 1
ATOM 1513 N N . VAL A 1 197 ? 7.481 2.073 -4.823 1.00 97.50 197 VAL A N 1
ATOM 1514 C CA . VAL A 1 197 ? 7.290 0.627 -5.027 1.00 97.50 197 VAL A CA 1
ATOM 1515 C C . VAL A 1 197 ? 8.482 -0.171 -4.498 1.00 97.50 197 VAL A C 1
ATOM 1517 O O . VAL A 1 197 ? 8.286 -1.109 -3.730 1.00 97.50 197 VAL A O 1
ATOM 1520 N N . CYS A 1 198 ? 9.718 0.213 -4.823 1.00 97.94 198 CYS A N 1
ATOM 1521 C CA . CYS A 1 198 ? 10.909 -0.518 -4.388 1.00 97.94 198 CYS A CA 1
ATOM 1522 C C . CYS A 1 198 ? 11.053 -0.568 -2.861 1.00 97.94 198 CYS A C 1
ATOM 1524 O O . CYS A 1 198 ? 11.371 -1.622 -2.301 1.00 97.94 198 CYS A O 1
ATOM 1526 N N . VAL A 1 199 ? 10.792 0.549 -2.174 1.00 96.56 199 VAL A N 1
ATOM 1527 C CA . VAL A 1 199 ? 10.824 0.612 -0.704 1.00 96.56 199 VAL A CA 1
ATOM 1528 C C . VAL A 1 199 ? 9.726 -0.260 -0.094 1.00 96.56 199 VAL A C 1
ATOM 1530 O O . VAL A 1 199 ? 9.986 -0.990 0.864 1.00 96.56 199 VAL A O 1
ATOM 1533 N N . PHE A 1 200 ? 8.520 -0.233 -0.664 1.00 97.06 200 PHE A N 1
ATOM 1534 C CA . PHE A 1 200 ? 7.408 -1.069 -0.218 1.00 97.06 200 PHE A CA 1
ATOM 1535 C C . PHE A 1 200 ? 7.703 -2.566 -0.376 1.00 97.06 200 PHE A C 1
ATOM 1537 O O . PHE A 1 200 ? 7.612 -3.307 0.602 1.00 97.06 200 PHE A O 1
ATOM 1544 N N . LEU A 1 201 ? 8.156 -3.007 -1.553 1.00 97.31 201 LEU A N 1
ATOM 1545 C CA . LEU A 1 201 ? 8.508 -4.411 -1.798 1.00 97.31 201 LEU A CA 1
ATOM 1546 C C . LEU A 1 201 ? 9.638 -4.888 -0.881 1.00 97.31 201 LEU A C 1
ATOM 1548 O O . LEU A 1 201 ? 9.553 -5.964 -0.292 1.00 97.31 201 LEU A O 1
ATOM 1552 N N . SER A 1 202 ? 10.660 -4.053 -0.676 1.00 96.31 202 SER A N 1
ATOM 1553 C CA . SER A 1 202 ? 11.744 -4.351 0.269 1.00 96.31 202 SER A CA 1
ATOM 1554 C C . SER A 1 202 ? 11.224 -4.514 1.705 1.00 96.31 202 SER A C 1
ATOM 1556 O O . SER A 1 202 ? 11.741 -5.330 2.470 1.00 96.31 202 SER A O 1
ATOM 1558 N N . SER A 1 203 ? 10.188 -3.759 2.091 1.00 94.88 203 SER A N 1
ATOM 1559 C CA . SER A 1 203 ? 9.524 -3.898 3.392 1.00 94.88 203 SER A CA 1
ATOM 1560 C C . SER A 1 203 ? 8.780 -5.229 3.529 1.00 94.88 203 SER A C 1
ATOM 1562 O O . SER A 1 203 ? 8.905 -5.889 4.564 1.00 94.88 203 SER A O 1
ATOM 1564 N N . LEU A 1 204 ? 8.057 -5.656 2.491 1.00 95.12 204 LEU A N 1
ATOM 1565 C CA . LEU A 1 204 ? 7.354 -6.943 2.482 1.00 95.12 204 LEU A CA 1
ATOM 1566 C C . LEU A 1 204 ? 8.328 -8.126 2.592 1.00 95.12 204 LEU A C 1
ATOM 1568 O O . LEU A 1 204 ? 8.131 -9.009 3.425 1.00 95.12 204 LEU A O 1
ATOM 1572 N N . ILE A 1 205 ? 9.431 -8.092 1.834 1.00 95.00 205 ILE A N 1
ATOM 1573 C CA . ILE A 1 205 ? 10.483 -9.123 1.887 1.00 95.00 205 ILE A CA 1
ATOM 1574 C C . ILE A 1 205 ? 11.092 -9.199 3.290 1.00 95.00 205 ILE A C 1
ATOM 1576 O O . ILE A 1 205 ? 11.170 -10.268 3.894 1.00 95.00 205 ILE A O 1
ATOM 1580 N N . ARG A 1 206 ? 11.500 -8.052 3.844 1.00 93.12 206 ARG A N 1
ATOM 1581 C CA . ARG A 1 206 ? 12.144 -7.983 5.163 1.00 93.12 206 ARG A CA 1
ATOM 1582 C C . ARG A 1 206 ? 11.226 -8.443 6.296 1.00 93.12 206 ARG A C 1
ATOM 1584 O O . ARG A 1 206 ? 11.706 -9.060 7.241 1.00 93.12 206 ARG A O 1
ATOM 1591 N N . SER A 1 207 ? 9.932 -8.141 6.211 1.00 92.19 207 SER A N 1
ATOM 1592 C CA . SER A 1 207 ? 8.932 -8.577 7.197 1.00 92.19 207 SER A CA 1
ATOM 1593 C C . SER A 1 207 ? 8.477 -10.027 7.010 1.00 92.19 207 SER A C 1
ATOM 1595 O O . SER A 1 207 ? 7.775 -10.541 7.875 1.00 92.19 207 SER A O 1
ATOM 1597 N N . ARG A 1 208 ? 8.884 -10.695 5.918 1.00 91.50 208 ARG A N 1
ATOM 1598 C CA . ARG A 1 208 ? 8.466 -12.059 5.545 1.00 91.50 208 ARG A CA 1
ATOM 1599 C C . ARG A 1 208 ? 6.942 -12.228 5.461 1.00 91.50 208 ARG A C 1
ATOM 1601 O O . ARG A 1 208 ? 6.419 -13.299 5.744 1.00 91.50 208 ARG A O 1
ATOM 1608 N N . THR A 1 209 ? 6.235 -11.169 5.065 1.00 91.25 209 THR A N 1
ATOM 1609 C CA . THR A 1 209 ? 4.767 -11.166 4.891 1.00 91.25 209 THR A CA 1
ATOM 1610 C C . THR A 1 209 ? 4.332 -11.584 3.483 1.00 91.25 209 THR A C 1
ATOM 1612 O O . THR A 1 209 ? 3.145 -11.772 3.219 1.00 91.25 209 THR A O 1
ATOM 1615 N N . TRP A 1 210 ? 5.291 -11.737 2.569 1.00 94.69 210 TRP A N 1
ATOM 1616 C CA . TRP A 1 210 ? 5.057 -12.002 1.157 1.00 94.69 210 TRP A CA 1
ATOM 1617 C C . TRP A 1 210 ? 6.049 -13.026 0.603 1.00 94.69 210 TRP A C 1
ATOM 1619 O O . TRP A 1 210 ? 7.252 -12.935 0.862 1.00 94.69 210 TRP A O 1
ATOM 1629 N N . ASP A 1 211 ? 5.546 -13.977 -0.184 1.00 94.12 211 ASP A N 1
ATOM 1630 C CA . ASP A 1 211 ? 6.366 -14.897 -0.969 1.00 94.12 211 ASP A CA 1
ATOM 1631 C C . ASP A 1 211 ? 6.727 -14.274 -2.324 1.00 94.12 211 ASP A C 1
ATOM 1633 O O . ASP A 1 211 ? 5.88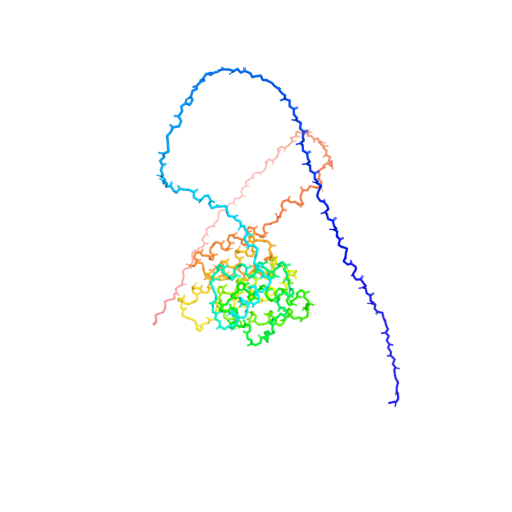1 -14.127 -3.203 1.00 94.12 211 ASP A O 1
ATOM 1637 N N . VAL A 1 212 ? 8.007 -13.944 -2.506 1.00 95.69 212 VAL A N 1
ATOM 1638 C CA . VAL A 1 212 ? 8.532 -13.311 -3.727 1.00 95.69 212 VAL A CA 1
ATOM 1639 C C . VAL A 1 212 ? 8.580 -14.247 -4.939 1.00 95.69 212 VAL A C 1
ATOM 1641 O O . VAL A 1 212 ? 8.612 -13.779 -6.079 1.00 95.69 212 VAL A O 1
ATOM 1644 N N . ARG A 1 213 ? 8.596 -15.571 -4.729 1.00 95.00 213 ARG A N 1
ATOM 1645 C CA . ARG A 1 213 ? 8.861 -16.561 -5.789 1.00 95.00 213 ARG A CA 1
ATOM 1646 C C . ARG A 1 213 ? 7.936 -16.426 -7.006 1.00 95.00 213 ARG A C 1
ATOM 1648 O O . ARG A 1 213 ? 8.479 -16.405 -8.115 1.00 95.00 213 ARG A O 1
ATOM 1655 N N . PRO A 1 214 ? 6.605 -16.259 -6.856 1.00 96.31 214 PRO A N 1
ATOM 1656 C CA . PRO A 1 214 ? 5.685 -16.171 -7.991 1.00 96.31 214 PRO A CA 1
ATOM 1657 C C . PRO A 1 214 ? 5.950 -14.988 -8.930 1.00 96.31 214 PRO A C 1
ATOM 1659 O O . PRO A 1 214 ? 5.677 -15.094 -10.120 1.00 96.31 214 PRO A O 1
ATOM 1662 N N . LEU A 1 215 ? 6.499 -13.880 -8.417 1.00 97.31 215 LEU A N 1
ATOM 1663 C CA . LEU A 1 215 ? 6.762 -12.660 -9.194 1.00 97.31 215 LEU A CA 1
ATOM 1664 C C . LEU A 1 215 ? 8.254 -12.422 -9.461 1.00 97.31 215 LEU A C 1
ATOM 1666 O O . LEU A 1 215 ? 8.633 -11.385 -9.999 1.00 97.31 215 LEU A O 1
ATOM 1670 N N . SER A 1 216 ? 9.119 -13.364 -9.086 1.00 96.06 216 SER A N 1
ATOM 1671 C CA . SER A 1 216 ? 10.576 -13.186 -9.108 1.00 96.06 216 SER A CA 1
ATOM 1672 C C . SER A 1 216 ? 11.124 -12.747 -10.470 1.00 96.06 216 SER A C 1
ATOM 1674 O O . SER A 1 216 ? 11.896 -11.793 -10.528 1.00 96.06 216 SER A O 1
ATOM 1676 N N . VAL A 1 217 ? 10.693 -13.381 -11.563 1.00 96.62 217 VAL A N 1
ATOM 1677 C CA . VAL A 1 217 ? 11.151 -13.057 -12.926 1.00 96.62 217 VAL A CA 1
ATOM 1678 C C . VAL A 1 217 ? 10.702 -11.656 -13.354 1.00 96.62 217 VAL A C 1
ATOM 1680 O O . VAL A 1 217 ? 11.514 -10.874 -13.849 1.00 96.62 217 VAL A O 1
ATOM 1683 N N . GLU A 1 218 ? 9.430 -11.315 -13.125 1.00 97.69 218 GLU A N 1
ATOM 1684 C CA . GLU A 1 218 ? 8.874 -9.993 -13.446 1.00 97.69 218 GLU A CA 1
ATOM 1685 C C . GLU A 1 218 ? 9.603 -8.892 -12.667 1.00 97.69 218 GLU A C 1
ATOM 1687 O O . GLU A 1 218 ? 10.009 -7.876 -13.228 1.00 97.69 218 GLU A O 1
ATOM 1692 N N . LEU A 1 219 ? 9.857 -9.125 -11.380 1.00 97.75 219 LEU A N 1
ATOM 1693 C CA . LEU A 1 219 ? 10.525 -8.158 -10.521 1.00 97.75 219 LEU A CA 1
ATOM 1694 C C . LEU A 1 219 ? 12.006 -7.995 -10.836 1.00 97.75 219 LEU A C 1
ATOM 1696 O O . LEU A 1 219 ? 12.514 -6.880 -10.758 1.00 97.75 219 LEU A O 1
ATOM 1700 N N . GLN A 1 220 ? 12.698 -9.072 -11.210 1.00 97.38 220 GLN A N 1
ATOM 1701 C CA . GLN A 1 220 ? 14.078 -8.994 -11.688 1.00 97.38 220 GLN A CA 1
ATOM 1702 C C . GLN A 1 220 ? 14.164 -8.173 -12.979 1.00 97.38 220 GLN A C 1
ATOM 1704 O O . GLN A 1 220 ? 15.023 -7.299 -13.087 1.00 97.38 220 GLN A O 1
ATOM 1709 N N . ALA A 1 221 ? 13.245 -8.381 -13.927 1.00 97.94 221 ALA A N 1
ATOM 1710 C CA . ALA A 1 221 ? 13.168 -7.564 -15.135 1.00 97.94 221 ALA A CA 1
ATOM 1711 C C . ALA A 1 221 ? 12.885 -6.087 -14.805 1.00 97.94 221 ALA A C 1
ATOM 1713 O O . ALA A 1 221 ? 13.573 -5.198 -15.312 1.00 97.94 221 ALA A O 1
ATOM 1714 N N . PHE A 1 222 ? 11.941 -5.826 -13.897 1.00 98.12 222 PHE A N 1
ATOM 1715 C CA . PHE A 1 222 ? 11.592 -4.483 -13.437 1.00 98.12 222 PHE A CA 1
ATOM 1716 C C . PHE A 1 222 ? 12.791 -3.742 -12.823 1.00 98.12 222 PHE A C 1
ATOM 1718 O O . PHE A 1 222 ? 13.133 -2.639 -13.251 1.00 98.12 222 PHE A O 1
ATOM 1725 N N . VAL A 1 223 ? 13.489 -4.336 -11.850 1.00 97.94 223 VAL A N 1
ATOM 1726 C CA . VAL A 1 223 ? 14.625 -3.657 -11.196 1.00 97.94 223 VAL A CA 1
ATOM 1727 C C . VAL A 1 223 ? 15.827 -3.478 -12.123 1.00 97.94 223 VAL A C 1
ATOM 1729 O O . VAL A 1 223 ? 16.554 -2.497 -11.979 1.00 97.94 223 VAL A O 1
ATOM 1732 N N . LEU A 1 224 ? 16.018 -4.364 -13.108 1.00 96.94 224 LEU A N 1
ATOM 1733 C CA . LEU A 1 224 ? 17.025 -4.180 -14.157 1.00 96.94 224 LEU A CA 1
ATOM 1734 C C . LEU A 1 224 ? 16.659 -3.024 -15.094 1.00 96.94 224 LEU A C 1
ATOM 1736 O O . LEU A 1 224 ? 17.525 -2.211 -15.421 1.00 96.94 224 LEU A O 1
ATOM 1740 N N . LYS A 1 225 ? 15.383 -2.899 -15.477 1.00 96.50 225 LYS A N 1
ATOM 1741 C CA . LYS A 1 225 ? 14.867 -1.780 -16.284 1.00 96.50 225 LYS A CA 1
ATOM 1742 C C . LYS A 1 225 ? 15.063 -0.435 -15.578 1.00 96.50 225 LYS A C 1
ATOM 1744 O O . LYS A 1 225 ? 15.459 0.545 -16.207 1.00 96.50 225 LYS A O 1
ATOM 1749 N N . PHE A 1 226 ? 14.862 -0.396 -14.262 1.00 96.62 226 PHE A N 1
ATOM 1750 C CA . PHE A 1 226 ? 14.989 0.814 -13.446 1.00 96.62 226 PHE A CA 1
ATOM 1751 C C . PHE A 1 226 ? 16.282 0.887 -12.618 1.00 96.62 226 PHE A C 1
ATOM 1753 O O . PHE A 1 226 ? 16.312 1.538 -11.575 1.00 96.62 226 PHE A O 1
ATOM 1760 N N . ASN A 1 227 ? 17.376 0.276 -13.086 1.00 95.31 227 ASN A N 1
ATOM 1761 C CA . ASN A 1 227 ? 18.640 0.205 -12.336 1.00 95.31 227 ASN A CA 1
ATOM 1762 C C . ASN A 1 227 ? 19.256 1.577 -11.977 1.00 95.31 227 ASN A C 1
ATOM 1764 O O . ASN A 1 227 ? 20.007 1.685 -11.010 1.00 95.31 227 ASN A O 1
ATOM 1768 N N . HIS A 1 228 ? 18.903 2.635 -12.713 1.00 94.12 228 HIS A N 1
ATOM 1769 C CA . HIS A 1 228 ? 19.318 4.012 -12.433 1.00 94.12 228 HIS A CA 1
ATOM 1770 C C . HIS A 1 228 ? 18.690 4.576 -11.143 1.00 94.12 228 HIS A C 1
ATOM 1772 O O . HIS A 1 228 ? 19.142 5.594 -10.614 1.00 94.12 228 HIS A O 1
ATOM 1778 N N . VAL A 1 229 ? 17.652 3.924 -10.612 1.00 96.69 229 VAL A N 1
ATOM 1779 C CA . VAL A 1 229 ? 17.048 4.231 -9.316 1.00 96.69 229 VAL A CA 1
ATOM 1780 C C . VAL A 1 229 ? 17.746 3.404 -8.236 1.00 96.69 229 VAL A C 1
ATOM 1782 O O . VAL A 1 229 ? 17.662 2.180 -8.220 1.00 96.69 229 VAL A O 1
ATOM 1785 N N . ARG A 1 230 ? 18.400 4.072 -7.279 1.00 95.38 230 ARG A N 1
ATOM 1786 C CA . ARG A 1 230 ? 19.153 3.429 -6.183 1.00 95.38 230 ARG A CA 1
ATOM 1787 C C . ARG A 1 230 ? 18.344 2.360 -5.440 1.00 95.38 230 ARG A C 1
ATOM 1789 O O . ARG A 1 230 ? 18.863 1.294 -5.128 1.00 95.38 230 ARG A O 1
ATOM 1796 N N . GLU A 1 231 ? 17.076 2.639 -5.160 1.00 97.88 231 GLU A N 1
ATOM 1797 C CA . GLU A 1 231 ? 16.172 1.736 -4.450 1.00 97.88 231 GLU A CA 1
ATOM 1798 C C . GLU A 1 231 ? 15.909 0.436 -5.233 1.00 97.88 231 GLU A C 1
ATOM 1800 O O . GLU A 1 231 ? 15.685 -0.603 -4.614 1.00 97.88 231 GLU A O 1
ATOM 1805 N N . ALA A 1 232 ? 15.987 0.458 -6.570 1.00 97.44 232 ALA A N 1
ATOM 1806 C CA . ALA A 1 232 ? 15.871 -0.742 -7.399 1.00 97.44 232 ALA A CA 1
ATOM 1807 C C . ALA A 1 232 ? 17.073 -1.679 -7.208 1.00 97.44 232 ALA A C 1
ATOM 1809 O O . ALA A 1 232 ? 16.892 -2.889 -7.090 1.00 97.44 232 ALA A O 1
ATOM 1810 N N . ALA A 1 233 ? 18.287 -1.132 -7.081 1.00 94.62 233 ALA A N 1
ATOM 1811 C CA . ALA A 1 233 ? 19.473 -1.929 -6.773 1.00 94.62 233 ALA A CA 1
ATOM 1812 C C . ALA A 1 233 ? 19.361 -2.605 -5.394 1.00 94.62 233 ALA A C 1
ATOM 1814 O O . ALA A 1 233 ? 19.653 -3.793 -5.263 1.00 94.62 233 ALA A O 1
ATOM 1815 N N . SER A 1 234 ? 18.884 -1.879 -4.374 1.00 95.38 234 SER A N 1
ATOM 1816 C CA . SER A 1 234 ? 18.628 -2.452 -3.044 1.00 95.38 234 SER A CA 1
ATOM 1817 C C . SER A 1 234 ? 17.557 -3.545 -3.076 1.00 95.38 234 SER A C 1
ATOM 1819 O O . SER A 1 234 ? 17.742 -4.596 -2.461 1.00 95.38 234 SER A O 1
ATOM 1821 N N . LEU A 1 235 ? 16.466 -3.332 -3.821 1.00 97.81 235 LEU A N 1
ATOM 1822 C CA . LEU A 1 235 ? 15.416 -4.334 -3.987 1.00 97.81 235 LEU A CA 1
ATOM 1823 C C . LEU A 1 235 ? 15.937 -5.583 -4.711 1.00 97.81 235 LEU A C 1
ATOM 1825 O O . LEU A 1 235 ? 15.628 -6.691 -4.284 1.00 97.81 235 LEU A O 1
ATOM 1829 N N . TYR A 1 236 ? 16.752 -5.431 -5.759 1.00 97.38 236 TYR A N 1
ATOM 1830 C CA . TYR A 1 236 ? 17.333 -6.571 -6.473 1.00 97.38 236 TYR A CA 1
ATOM 1831 C C . TYR A 1 236 ? 18.123 -7.482 -5.528 1.00 97.38 236 TYR A C 1
ATOM 1833 O O . TYR A 1 236 ? 17.908 -8.692 -5.518 1.00 97.38 236 TYR A O 1
ATOM 1841 N N . GLN A 1 237 ? 18.961 -6.904 -4.661 1.00 95.81 237 GLN A N 1
ATOM 1842 C CA . GLN A 1 237 ? 19.689 -7.673 -3.648 1.00 95.81 237 GLN A CA 1
ATOM 1843 C C . GLN A 1 237 ? 18.742 -8.374 -2.664 1.00 95.81 237 GLN A C 1
ATOM 1845 O O . GLN A 1 237 ? 18.940 -9.548 -2.355 1.00 95.81 237 GLN A O 1
ATOM 1850 N N . ALA A 1 238 ? 17.683 -7.696 -2.212 1.00 96.00 238 ALA A N 1
ATOM 1851 C CA . ALA A 1 238 ? 16.684 -8.298 -1.329 1.00 96.00 238 ALA A CA 1
ATOM 1852 C C . ALA A 1 238 ? 15.955 -9.483 -1.990 1.00 96.00 238 ALA A C 1
ATOM 1854 O O . ALA A 1 238 ? 15.735 -10.499 -1.334 1.00 96.00 238 ALA A O 1
ATOM 1855 N N . ILE A 1 239 ? 15.632 -9.384 -3.285 1.00 96.56 239 ILE A N 1
ATOM 1856 C CA . ILE A 1 239 ? 15.031 -10.477 -4.064 1.00 96.56 239 ILE A CA 1
ATOM 1857 C C . ILE A 1 239 ? 15.995 -11.662 -4.134 1.00 96.56 239 ILE A C 1
ATOM 1859 O O . ILE A 1 239 ? 15.599 -12.782 -3.825 1.00 96.56 239 ILE A O 1
ATOM 1863 N N . LEU A 1 240 ? 17.262 -11.432 -4.495 1.00 95.31 240 LEU A N 1
ATOM 1864 C CA . LEU A 1 240 ? 18.252 -12.510 -4.583 1.00 95.31 240 LEU A CA 1
ATOM 1865 C C . LEU A 1 240 ? 18.431 -13.232 -3.244 1.00 95.31 240 LEU A C 1
ATOM 1867 O O . LEU A 1 240 ? 18.470 -14.458 -3.225 1.00 95.31 240 LEU A O 1
ATOM 1871 N N . MET A 1 241 ? 18.485 -12.489 -2.135 1.00 94.62 241 MET A N 1
ATOM 1872 C CA . MET A 1 241 ? 18.559 -13.055 -0.784 1.00 94.62 241 MET A CA 1
ATOM 1873 C C . MET A 1 241 ? 17.315 -13.873 -0.424 1.00 94.62 241 MET A C 1
ATOM 1875 O O . MET A 1 241 ? 17.438 -14.963 0.125 1.00 94.62 241 MET A O 1
ATOM 1879 N N . ALA A 1 242 ? 16.120 -13.385 -0.758 1.00 93.56 242 ALA A N 1
ATOM 1880 C CA . ALA A 1 242 ? 14.865 -14.074 -0.459 1.00 93.56 242 ALA A CA 1
ATOM 1881 C C . ALA A 1 242 ? 14.647 -15.352 -1.290 1.00 93.56 242 ALA A C 1
ATOM 1883 O O . ALA A 1 242 ? 13.899 -16.232 -0.869 1.00 93.56 242 ALA A O 1
ATOM 1884 N N . LEU A 1 243 ? 15.292 -15.463 -2.455 1.00 93.62 243 LEU A N 1
ATOM 1885 C CA . LEU A 1 243 ? 15.235 -16.647 -3.317 1.00 93.62 243 LEU A CA 1
ATOM 1886 C C . LEU A 1 243 ? 16.276 -17.714 -2.963 1.00 93.62 243 LEU A C 1
ATOM 1888 O O . LEU A 1 243 ? 16.235 -18.804 -3.537 1.00 93.62 243 LEU A O 1
ATOM 1892 N N . GLN A 1 244 ? 17.212 -17.429 -2.053 1.00 89.81 244 GLN A N 1
ATOM 1893 C CA . GLN A 1 244 ? 18.192 -18.431 -1.655 1.00 89.81 244 GLN A CA 1
ATOM 1894 C C . GLN A 1 244 ? 17.488 -19.616 -0.974 1.00 89.81 244 GLN A C 1
ATOM 1896 O O . GLN A 1 244 ? 16.657 -19.411 -0.085 1.00 89.81 244 GLN A O 1
ATOM 1901 N N . PRO A 1 245 ? 17.808 -20.864 -1.359 1.00 76.44 245 PRO A N 1
ATOM 1902 C CA . PRO A 1 245 ? 17.303 -22.026 -0.648 1.00 76.44 245 PRO A CA 1
ATOM 1903 C C . PRO A 1 245 ? 17.848 -21.999 0.785 1.00 76.44 245 PRO A C 1
ATOM 1905 O O . PRO A 1 245 ? 19.061 -21.948 0.990 1.00 76.44 245 PRO A O 1
ATOM 1908 N N . SER A 1 246 ? 16.953 -22.009 1.779 1.00 57.81 246 SER A N 1
ATOM 1909 C CA . SER A 1 246 ? 17.345 -22.156 3.184 1.00 57.81 246 SER A CA 1
ATOM 1910 C C . SER A 1 246 ? 18.183 -23.428 3.335 1.00 57.81 246 SER A C 1
ATOM 1912 O O . SER A 1 246 ? 17.777 -24.496 2.874 1.00 57.81 246 SER A O 1
ATOM 1914 N N . ALA A 1 247 ? 19.338 -23.323 3.993 1.00 55.34 247 ALA A N 1
ATOM 1915 C CA . ALA A 1 247 ? 20.269 -24.427 4.240 1.00 55.34 247 ALA A CA 1
ATOM 1916 C C . ALA A 1 247 ? 19.700 -25.547 5.148 1.00 55.34 247 ALA A C 1
ATOM 1918 O O . ALA A 1 247 ? 20.413 -26.478 5.509 1.00 55.34 247 ALA A O 1
ATOM 1919 N N . GLU A 1 248 ? 18.412 -25.507 5.489 1.00 44.41 248 GLU A N 1
ATOM 1920 C CA . GLU A 1 248 ? 17.689 -26.542 6.231 1.00 44.41 248 GLU A CA 1
ATOM 1921 C C . GLU A 1 248 ? 17.003 -27.535 5.276 1.00 44.41 248 GLU A C 1
ATOM 1923 O O . GLU A 1 248 ? 15.789 -27.705 5.270 1.00 44.41 248 GLU A O 1
ATOM 1928 N N . SER A 1 249 ? 17.784 -28.185 4.412 1.00 47.16 249 SER A N 1
ATOM 1929 C CA . SER A 1 249 ? 17.362 -29.419 3.717 1.00 47.16 249 SER A CA 1
ATOM 1930 C C . SER A 1 249 ? 18.536 -30.284 3.240 1.00 47.16 249 SER A C 1
ATOM 1932 O O . SER A 1 249 ? 18.401 -31.074 2.311 1.00 47.16 249 SER A O 1
ATOM 1934 N N . VAL A 1 250 ? 19.696 -30.194 3.904 1.00 47.72 250 VAL A N 1
ATOM 1935 C CA . VAL A 1 250 ? 20.821 -31.119 3.676 1.00 47.72 250 VAL A CA 1
ATOM 1936 C C . VAL A 1 250 ? 21.270 -31.717 5.004 1.00 47.72 250 VAL A C 1
ATOM 1938 O O . VAL A 1 250 ? 22.330 -31.398 5.528 1.00 47.72 250 VAL A O 1
ATOM 1941 N N . THR A 1 251 ? 20.460 -32.596 5.594 1.00 46.50 251 THR A N 1
ATOM 1942 C CA . THR A 1 251 ? 20.958 -33.565 6.584 1.00 46.50 251 THR A CA 1
ATOM 1943 C C . THR A 1 251 ? 20.089 -34.817 6.578 1.00 46.50 251 THR A C 1
ATOM 1945 O O . THR A 1 251 ? 19.229 -34.982 7.434 1.00 46.50 251 THR A O 1
ATOM 1948 N N . THR A 1 252 ? 20.298 -35.703 5.600 1.00 37.88 252 THR A N 1
ATOM 1949 C CA . THR A 1 252 ? 20.293 -37.171 5.792 1.00 37.88 252 THR A CA 1
ATOM 1950 C C . THR A 1 252 ? 20.664 -37.884 4.491 1.00 37.88 252 THR A C 1
ATOM 1952 O O . THR A 1 252 ? 19.807 -38.217 3.686 1.00 37.88 252 THR A O 1
ATOM 1955 N N . CYS A 1 253 ? 21.962 -38.131 4.305 1.00 35.09 253 CYS A N 1
ATOM 1956 C CA . CYS A 1 253 ? 22.495 -39.429 3.870 1.00 35.09 253 CYS A CA 1
ATOM 1957 C C . CYS A 1 253 ? 24.031 -39.368 3.880 1.00 35.09 253 CYS A C 1
ATOM 1959 O O . CYS A 1 253 ? 24.678 -39.077 2.880 1.00 35.09 253 CYS A O 1
ATOM 1961 N N . SER A 1 254 ? 24.615 -39.644 5.045 1.00 40.84 254 SER A N 1
ATOM 1962 C CA . SER A 1 254 ? 25.984 -40.148 5.147 1.00 40.84 254 SER A CA 1
ATOM 1963 C C . SER A 1 254 ? 25.953 -41.447 5.934 1.00 40.84 254 SER A C 1
ATOM 1965 O O . SER A 1 254 ? 25.175 -41.565 6.880 1.00 40.84 254 SER A O 1
ATOM 1967 N N . SER A 1 255 ? 26.861 -42.349 5.548 1.00 45.28 255 SER A N 1
ATOM 1968 C CA . SER A 1 255 ? 27.084 -43.748 5.961 1.00 45.28 255 SER A CA 1
ATOM 1969 C C . SER A 1 255 ? 26.291 -44.755 5.105 1.00 45.28 255 SER A C 1
ATOM 1971 O O . SER A 1 255 ? 25.079 -44.665 4.996 1.00 45.28 255 SER A O 1
ATOM 1973 N N . THR A 1 256 ? 26.887 -45.705 4.377 1.00 38.44 256 THR A N 1
ATOM 1974 C CA . THR A 1 256 ? 28.194 -46.397 4.431 1.00 38.44 256 THR A CA 1
ATOM 1975 C C . THR A 1 256 ? 28.545 -46.857 2.995 1.00 38.44 256 THR A C 1
ATOM 1977 O O . THR A 1 256 ? 27.644 -47.090 2.200 1.00 38.44 256 THR A O 1
ATOM 1980 N N . LEU A 1 257 ? 29.798 -46.868 2.533 1.00 43.81 257 LEU A N 1
ATOM 1981 C CA . LEU A 1 257 ? 30.748 -47.980 2.667 1.00 43.81 257 LEU A CA 1
ATOM 1982 C C . LEU A 1 257 ? 32.168 -47.490 2.335 1.00 43.81 257 LEU A C 1
ATOM 1984 O O . LEU A 1 257 ? 32.376 -46.747 1.377 1.00 43.81 257 LEU A O 1
ATOM 1988 N N . GLY A 1 258 ? 33.136 -47.919 3.144 1.00 35.31 258 GLY A N 1
ATOM 1989 C CA . GLY A 1 258 ? 34.551 -47.608 2.988 1.00 35.31 258 GLY A CA 1
ATOM 1990 C C . GLY A 1 258 ? 35.378 -48.731 2.353 1.00 35.31 258 GLY A C 1
ATOM 1991 O O . GLY A 1 258 ? 34.973 -49.888 2.334 1.00 35.31 258 GLY A O 1
ATOM 1992 N N . LEU A 1 259 ? 36.587 -48.310 1.957 1.00 38.56 259 LEU A N 1
ATOM 1993 C CA . LEU A 1 259 ? 37.843 -49.046 1.745 1.00 38.56 259 LEU A CA 1
ATOM 1994 C C . LEU A 1 259 ? 37.951 -50.020 0.556 1.00 38.56 259 LEU A C 1
ATOM 1996 O O . LEU A 1 259 ? 37.406 -51.114 0.570 1.00 38.56 259 LEU A O 1
ATOM 2000 N N . SER A 1 260 ? 38.886 -49.736 -0.360 1.00 33.69 260 SER A N 1
ATOM 2001 C CA . SER A 1 260 ? 40.266 -50.245 -0.229 1.00 33.69 260 SER A CA 1
ATOM 2002 C C . SER A 1 260 ? 41.172 -49.701 -1.343 1.00 33.69 260 SER A C 1
ATOM 2004 O O . SER A 1 260 ? 40.812 -49.710 -2.517 1.00 33.69 260 SER A O 1
ATOM 2006 N N . ALA A 1 261 ? 42.359 -49.224 -0.967 1.00 40.25 261 ALA A N 1
ATOM 2007 C CA . ALA A 1 261 ? 43.402 -48.755 -1.870 1.00 40.25 261 ALA A CA 1
ATOM 2008 C C . ALA A 1 261 ? 44.574 -49.745 -1.896 1.00 40.25 261 ALA A C 1
ATOM 2010 O O . ALA A 1 261 ? 45.098 -50.080 -0.834 1.00 40.25 261 ALA A O 1
ATOM 2011 N N . LYS A 1 262 ? 45.002 -50.124 -3.111 1.00 35.84 262 LYS A N 1
ATOM 2012 C CA . LYS A 1 262 ? 46.381 -50.374 -3.604 1.00 35.84 262 LYS A CA 1
ATOM 2013 C C . LYS A 1 262 ? 46.364 -51.473 -4.673 1.00 35.84 262 LYS A C 1
ATOM 2015 O O . LYS A 1 262 ? 45.921 -52.582 -4.396 1.00 35.84 262 LYS A O 1
ATOM 2020 N N . THR A 1 263 ? 46.961 -51.218 -5.841 1.00 31.66 263 THR A N 1
ATOM 2021 C CA . THR A 1 263 ? 48.299 -51.733 -6.224 1.00 31.66 263 THR A CA 1
ATOM 2022 C C . THR A 1 263 ? 48.596 -51.438 -7.706 1.00 31.66 263 THR A C 1
ATOM 2024 O O . THR A 1 263 ? 47.775 -51.696 -8.572 1.00 31.66 263 THR A O 1
ATOM 2027 N N . ALA A 1 264 ? 49.783 -50.862 -7.923 1.00 32.25 264 ALA A N 1
ATOM 2028 C CA . ALA A 1 264 ? 50.698 -50.911 -9.071 1.00 32.25 264 ALA A CA 1
ATOM 2029 C C . ALA A 1 264 ? 50.185 -51.040 -10.523 1.00 32.25 264 ALA A C 1
ATOM 2031 O O . ALA A 1 264 ? 49.655 -52.064 -10.926 1.00 32.25 264 ALA A O 1
ATOM 2032 N N . GLY A 1 265 ? 50.603 -50.053 -11.328 1.00 30.62 265 GLY A N 1
ATOM 2033 C CA . GLY A 1 265 ? 51.431 -50.270 -12.520 1.00 30.62 265 GLY A CA 1
ATOM 2034 C C . GLY A 1 265 ? 50.756 -50.855 -13.760 1.00 30.62 265 GLY A C 1
ATOM 2035 O O . GLY A 1 265 ? 50.406 -52.021 -13.785 1.00 30.62 265 GLY A O 1
ATOM 2036 N N . VAL A 1 266 ? 50.718 -50.071 -14.838 1.00 31.11 266 VAL A N 1
ATOM 2037 C CA . VAL A 1 266 ? 51.414 -50.378 -16.100 1.00 31.11 266 VAL A CA 1
ATOM 2038 C C . VAL A 1 266 ? 51.324 -49.143 -17.000 1.00 31.11 266 VAL A C 1
ATOM 2040 O O . VAL A 1 266 ? 50.269 -48.552 -17.210 1.00 31.11 266 VAL A O 1
ATOM 2043 N N . ILE A 1 267 ? 52.495 -48.741 -17.479 1.00 34.81 267 ILE A N 1
ATOM 2044 C CA . ILE A 1 267 ? 52.737 -47.695 -18.465 1.00 34.81 267 ILE A CA 1
ATOM 2045 C C . ILE A 1 267 ? 52.504 -48.312 -19.846 1.00 34.81 267 ILE A C 1
ATOM 2047 O O . ILE A 1 267 ? 53.009 -49.397 -20.124 1.00 34.81 267 ILE A O 1
ATOM 2051 N N . SER A 1 268 ? 51.825 -47.605 -20.743 1.00 33.69 268 SER A N 1
ATOM 2052 C CA . SER A 1 268 ? 52.071 -47.741 -22.181 1.00 33.69 268 SER A CA 1
ATOM 2053 C C . SER A 1 268 ? 51.806 -46.410 -22.864 1.00 33.69 268 SER A C 1
ATOM 2055 O O . SER A 1 268 ? 50.670 -45.996 -23.073 1.00 33.69 268 SER A O 1
ATOM 2057 N N . ALA A 1 269 ? 52.911 -45.735 -23.165 1.00 30.72 269 ALA A N 1
ATOM 2058 C CA . ALA A 1 269 ? 52.989 -44.705 -24.177 1.00 30.72 269 ALA A CA 1
ATOM 2059 C C . ALA A 1 269 ? 53.000 -45.379 -25.556 1.00 30.72 269 ALA A C 1
ATOM 2061 O O . ALA A 1 269 ? 53.764 -46.320 -25.766 1.00 30.72 269 ALA A O 1
ATOM 2062 N N . VAL A 1 270 ? 52.210 -44.861 -26.494 1.00 33.47 270 VAL A N 1
ATOM 2063 C CA . VAL A 1 270 ? 52.509 -44.951 -27.926 1.00 33.47 270 VAL A CA 1
ATOM 2064 C C . VAL A 1 270 ? 52.346 -43.562 -28.527 1.00 33.47 270 VAL A C 1
ATOM 2066 O O . VAL A 1 270 ? 51.468 -42.781 -28.162 1.00 33.47 270 VAL A O 1
ATOM 2069 N N . THR A 1 271 ? 53.294 -43.274 -29.397 1.00 32.56 271 THR A N 1
ATOM 2070 C CA . THR A 1 271 ? 53.791 -41.980 -29.820 1.00 32.56 271 THR A CA 1
ATOM 2071 C C . THR A 1 271 ? 53.363 -41.685 -31.264 1.00 32.56 271 THR A C 1
ATOM 2073 O O . THR A 1 271 ? 53.398 -42.569 -32.112 1.00 32.56 271 THR A O 1
ATOM 2076 N N . THR A 1 272 ? 53.101 -40.400 -31.516 1.00 31.97 272 THR A N 1
ATOM 2077 C CA . THR A 1 272 ? 53.497 -39.609 -32.704 1.00 31.97 272 THR A CA 1
ATOM 2078 C C . THR A 1 272 ? 52.755 -39.719 -34.047 1.00 31.97 272 THR A C 1
ATOM 2080 O O . THR A 1 272 ? 52.464 -40.786 -34.572 1.00 31.97 272 THR A O 1
ATOM 2083 N N . THR A 1 273 ? 52.712 -38.524 -34.659 1.00 32.03 273 THR A N 1
ATOM 2084 C CA . THR A 1 273 ? 52.562 -38.118 -36.074 1.00 32.03 273 THR A CA 1
ATOM 2085 C C . THR A 1 273 ? 51.128 -37.769 -36.475 1.00 32.03 273 THR A C 1
ATOM 2087 O O . THR A 1 273 ? 50.219 -38.548 -36.254 1.00 32.03 273 THR A O 1
ATOM 2090 N N . GLY A 1 274 ? 50.811 -36.604 -37.037 1.00 30.81 274 GLY A N 1
ATOM 2091 C CA . GLY A 1 274 ? 51.596 -35.467 -37.514 1.00 30.81 274 GLY A CA 1
ATOM 2092 C C . GLY A 1 274 ? 50.767 -34.711 -38.567 1.00 30.81 274 GLY A C 1
ATOM 2093 O O . GLY A 1 274 ? 49.906 -35.312 -39.200 1.00 30.81 274 GLY A O 1
ATOM 2094 N N . SER A 1 275 ? 51.085 -33.426 -38.749 1.00 33.66 275 SER A N 1
ATOM 2095 C CA . SER A 1 275 ? 50.782 -32.566 -39.911 1.00 33.66 275 SER A CA 1
ATOM 2096 C C . SER A 1 275 ? 49.715 -31.464 -39.773 1.00 33.66 275 SER A C 1
ATOM 2098 O O . SER A 1 275 ? 48.508 -31.667 -39.727 1.00 33.66 275 SER A O 1
ATOM 2100 N N . ILE A 1 276 ? 50.306 -30.271 -39.750 1.00 35.31 276 ILE A N 1
ATOM 2101 C CA . ILE A 1 276 ? 49.897 -28.907 -40.092 1.00 35.31 276 ILE A CA 1
ATOM 2102 C C . ILE A 1 276 ? 49.138 -28.823 -41.429 1.00 35.31 276 ILE A C 1
ATOM 2104 O O . ILE A 1 276 ? 49.590 -29.435 -42.389 1.00 35.31 276 ILE A O 1
ATOM 2108 N N . GLU A 1 277 ? 48.117 -27.957 -41.527 1.00 32.16 277 GLU A N 1
ATOM 2109 C CA . GLU A 1 277 ? 48.040 -26.943 -42.599 1.00 32.16 277 GLU A CA 1
ATOM 2110 C C . GLU A 1 277 ? 47.060 -25.790 -42.305 1.00 32.16 277 GLU A C 1
ATOM 2112 O O . GLU A 1 277 ? 46.069 -25.928 -41.593 1.00 32.16 277 GLU A O 1
ATOM 2117 N N . GLN A 1 278 ? 47.450 -24.620 -42.812 1.00 33.28 278 GLN A N 1
ATOM 2118 C CA . GLN A 1 278 ? 46.898 -23.276 -42.629 1.00 33.28 278 GLN A CA 1
ATOM 2119 C C . GLN A 1 278 ? 45.784 -22.943 -43.640 1.00 33.28 278 GLN A C 1
ATOM 2121 O O . GLN A 1 278 ? 45.556 -23.681 -44.593 1.00 33.28 278 GLN A O 1
ATOM 2126 N N . SER A 1 279 ? 45.262 -21.711 -43.503 1.00 31.12 279 SER A N 1
ATOM 2127 C CA . SER A 1 279 ? 44.583 -20.861 -44.507 1.00 31.12 279 SER A CA 1
ATOM 2128 C C . SER A 1 279 ? 43.042 -20.924 -44.479 1.00 31.12 279 SER A C 1
ATOM 2130 O O . SER A 1 279 ? 42.467 -21.954 -44.173 1.00 31.12 279 SER A O 1
ATOM 2132 N N . ALA A 1 280 ? 42.269 -19.859 -44.706 1.00 35.75 280 ALA A N 1
ATOM 2133 C CA . ALA A 1 280 ? 42.553 -18.514 -45.187 1.00 35.75 280 ALA A CA 1
ATOM 2134 C C . ALA A 1 280 ? 41.474 -17.529 -44.691 1.00 35.75 280 ALA A C 1
ATOM 2136 O O . ALA A 1 280 ? 40.321 -17.891 -44.460 1.00 35.75 280 ALA A O 1
ATOM 2137 N N . ALA A 1 281 ? 41.865 -16.261 -44.596 1.00 36.00 281 ALA A N 1
ATOM 2138 C CA . ALA A 1 281 ? 40.980 -15.111 -44.500 1.00 36.00 281 ALA A CA 1
ATOM 2139 C C . ALA A 1 281 ? 40.075 -14.985 -45.738 1.00 36.00 281 ALA A C 1
ATOM 2141 O O . ALA A 1 281 ? 40.515 -15.265 -46.853 1.00 36.00 281 ALA A O 1
ATOM 2142 N N . ASN A 1 282 ? 38.865 -14.439 -45.572 1.00 38.56 282 ASN A N 1
ATOM 2143 C CA . ASN A 1 282 ? 38.240 -13.701 -46.663 1.00 38.56 282 ASN A CA 1
ATOM 2144 C C . ASN A 1 282 ? 37.413 -12.507 -46.168 1.00 38.56 282 ASN A C 1
ATOM 2146 O O . ASN A 1 282 ? 36.499 -12.631 -45.357 1.00 38.56 282 ASN A O 1
ATOM 2150 N N . ASN A 1 283 ? 37.792 -11.350 -46.700 1.00 39.50 283 ASN A N 1
ATOM 2151 C CA . ASN A 1 283 ? 37.147 -10.047 -46.616 1.00 39.50 283 ASN A CA 1
ATOM 2152 C C . ASN A 1 283 ? 36.016 -9.955 -47.655 1.00 39.50 283 ASN A C 1
ATOM 2154 O O . ASN A 1 283 ? 36.178 -10.467 -48.761 1.00 39.50 283 ASN A O 1
ATOM 2158 N N . ARG A 1 284 ? 34.948 -9.211 -47.337 1.00 43.28 284 ARG A N 1
ATOM 2159 C CA . ARG A 1 284 ? 34.057 -8.404 -48.218 1.00 43.28 284 ARG A CA 1
ATOM 2160 C C . ARG A 1 284 ? 32.950 -7.869 -47.293 1.00 43.28 284 ARG A C 1
ATOM 2162 O O . ARG A 1 284 ? 32.290 -8.661 -46.644 1.00 43.28 284 ARG A O 1
ATOM 2169 N N . GLY A 1 285 ? 32.741 -6.574 -47.062 1.00 35.91 285 GLY A N 1
ATOM 2170 C CA . GLY A 1 285 ? 32.797 -5.426 -47.964 1.00 35.91 285 GLY A CA 1
ATOM 2171 C C . GLY A 1 285 ? 31.355 -4.983 -48.241 1.00 35.91 285 GLY A C 1
ATOM 2172 O O . GLY A 1 285 ? 30.629 -5.717 -48.899 1.00 35.91 285 GLY A O 1
ATOM 2173 N N . GLY A 1 286 ? 30.926 -3.819 -47.735 1.00 36.00 286 GLY A N 1
ATOM 2174 C CA . GLY A 1 286 ? 29.559 -3.328 -47.964 1.00 36.00 286 GLY A CA 1
ATOM 2175 C C . GLY A 1 286 ? 29.203 -2.053 -47.202 1.00 36.00 286 GLY A C 1
ATOM 2176 O O . GLY A 1 286 ? 28.555 -2.094 -46.167 1.00 36.00 286 GLY A O 1
ATOM 2177 N N . ARG A 1 287 ? 29.661 -0.923 -47.734 1.00 49.78 287 ARG A N 1
ATOM 2178 C CA . ARG A 1 287 ? 29.355 0.465 -47.361 1.00 49.78 287 ARG A CA 1
ATOM 2179 C C . ARG A 1 287 ? 27.997 0.861 -47.959 1.00 49.78 287 ARG A C 1
ATOM 2181 O O . ARG A 1 287 ? 27.802 0.575 -49.133 1.00 49.78 287 ARG A O 1
ATOM 2188 N N . CYS A 1 288 ? 27.138 1.587 -47.239 1.00 44.19 288 CYS A N 1
ATOM 2189 C CA . CYS A 1 288 ? 26.283 2.614 -47.852 1.00 44.19 288 CYS A CA 1
ATOM 2190 C C . CYS A 1 288 ? 25.706 3.583 -46.813 1.00 44.19 288 CYS A C 1
ATOM 2192 O O . CYS A 1 288 ? 25.155 3.179 -45.794 1.00 44.19 288 CYS A O 1
ATOM 2194 N N . SER A 1 289 ? 25.894 4.862 -47.113 1.00 51.81 289 SER A N 1
ATOM 2195 C CA . SER A 1 289 ? 25.402 6.043 -46.414 1.00 51.81 289 SER A CA 1
ATOM 2196 C C . SER A 1 289 ? 23.992 6.401 -46.883 1.00 51.81 289 SER A C 1
ATOM 2198 O O . SER A 1 289 ? 23.704 6.237 -48.068 1.00 51.81 289 SER A O 1
ATOM 2200 N N . HIS A 1 290 ? 23.185 6.959 -45.982 1.00 54.59 290 HIS A N 1
ATOM 2201 C CA . HIS A 1 290 ? 22.385 8.172 -46.173 1.00 54.59 290 HIS A CA 1
ATOM 2202 C C . HIS A 1 290 ? 22.032 8.753 -44.804 1.00 54.59 290 HIS A C 1
ATOM 2204 O O . HIS A 1 290 ? 21.851 7.945 -43.866 1.00 54.59 290 HIS A O 1
#

InterPro domains:
  IPR019312 CCR4-NOT transcription complex subunit 11, C-terminal domain [PF10155] (113-239)
  IPR019312 CCR4-NOT transcription complex subunit 11, C-terminal domain [PTHR15975] (65-239)

Secondary structure (DSSP, 8-state):
-------------------------------------------------------------PPPHHHHHHHHHHHHHSPPPHHHHHHHHHHHHH-GGGGGG----GGGHHHHHHH-HHHHHHHHHHHHHH-GGGHHHHHHHHHHS-S-HHHHHHHHHHHHHS---HHHHHHHHHHHHHHHT-TTS-HHHHHHHHHHHHHHHHHHHHHT-S--GGGHHHHHHHHHHTTTSHHHHHHHHHHHHHTSPPSTT--S--------------------------------------

Radius of gyration: 34.58 Å; chains: 1; bounding box: 98×80×112 Å

Organism: NCBI:txid2874296

Foldseek 3Di:
DDDDDDDDDDDDDDDDDDDDDDDDDDDDDDDDDDDDDDDDDDDDDDDDDDDDDPPPPPDVDQQDLVNLLVLVVVLLVAQDDPVSLQSSLVVCLVPVVSLVSDDDPLVCLLVSLVRRLSNSLSSVLSVCVVPVVCLVVNLVSLLPHDQDLSSLSSVLSCLVRDVRDQVSVVVSLVSLLVVLVDPPDDPVVSLVSLLSSLVSLLSCLVVVSHQCVVCLVVLLVSLVVVVVRPSSVVSNVSSVVSPDDDPPPPDDDDDDDDDDDDDDDDDDDDDDDDDDDDDDDDDDDDDDDD

Sequence (290 aa):
MPNNTAPASDGKKLAVVLSERKVDIINNDALTEQEANASVEASPVVECQTIISSVSSEKKQLMTSVEAIELLKKSLVSIITRTEAQKLAEAIAKDPSLAKYIDIPLSKFDKYIDDNPAIAAAVIVARITQNCSELPQFFQLLAGMKISVQAMEVVNRLCTQVEFPQEYLNSYIATCVRRCEEPDQTPFMQCRQVRVVCVFLSSLIRSRTWDVRPLSVELQAFVLKFNHVREAASLYQAILMALQPSAESVTTCSSTLGLSAKTAGVISAVTTTGSIEQSAANNRGGRCSH

pLDDT: mean 72.29, std 28.93, range [25.17, 98.12]